Protein AF-0000000087420559 (afdb_homodimer)

Secondary structure (DSSP, 8-state):
---SSS--GGGG---SS--HHHHHHHHHHHHHH----SHHHHHHHHHHHHHHHHHHHHHT-B--TT-EE-S--B-SS-TT-EE-TT-EE-TT-EE-TT-EEES-SSS-S--EE-SS-EE-TT-EEESS-EEPTT-EE-TT-EE-S-B-TT-EEEETTEEE------------TT-/---SSS--GGGG---SSS-HHHHHHHHHHHHHH----SHHHHHHHHHHHHHHHHHHHHHT-B--TT-EE-TT-B-SS-TT-EE-TT-EE-TT-EE-TT-EEES-SSS-S--EE-SS-EE-TT-EEESS-EEPTT-EE-TT-EE-S-B-TT-EEEETTEEE-----------GGG-

Nearest PDB structures (foldseek):
  4n6b-assembly1_E  TM=8.350E-01  e=3.762E-09  Glycine max
  7ra4-assembly1_B-2  TM=8.277E-01  e=7.926E-08  Neisseria gonorrhoeae FA 1090
  4hzc-assembly1_E  TM=7.488E-01  e=1.933E-08  Brucella abortus S19
  7bw9-assembly1_B  TM=7.847E-01  e=6.046E-07  Entamoeba histolytica
  4eab-assembly1_A  TM=5.451E-01  e=2.370E-05  Caulobacter vibrioides

Organism: NCBI:txid2527985

InterPro domains:
  IPR001451 Hexapeptide repeat [PF00132] (112-143)
  IPR005881 Serine O-acetyltransferase [PIRSF000441] (12-170)
  IPR011004 Trimeric LpxA-like superfamily [SSF51161] (39-162)
  IPR018357 Hexapeptide transferase, conserved site [PS00101] (119-147)
  IPR045304 Serine acetyltransferase, LbH domain [cd03354] (60-157)

Structure (mmCIF, N/CA/C/O backbone):
data_AF-0000000087420559-model_v1
#
loop_
_entity.id
_entity.type
_entity.pdbx_description
1 polymer 'Serine acetyltransferase'
#
loop_
_atom_site.group_PDB
_atom_site.id
_atom_site.type_symbol
_atom_site.label_atom_id
_atom_site.label_alt_id
_atom_site.label_comp_id
_atom_site.label_asym_id
_atom_site.label_entity_id
_atom_site.label_seq_id
_atom_site.pdbx_PDB_ins_code
_atom_site.Cartn_x
_atom_site.Cartn_y
_atom_site.Cartn_z
_atom_site.occupancy
_atom_site.B_iso_or_equiv
_atom_site.auth_seq_id
_atom_site.auth_comp_id
_atom_site.auth_asym_id
_atom_site.auth_atom_id
_atom_site.pdbx_PDB_model_num
ATOM 1 N N . MET A 1 1 ? -3.332 1.772 -24.672 1 72.94 1 MET A N 1
ATOM 2 C CA . MET A 1 1 ? -4.059 0.991 -23.688 1 72.94 1 MET A CA 1
ATOM 3 C C . MET A 1 1 ? -3.252 -0.233 -23.25 1 72.94 1 MET A C 1
ATOM 5 O O . MET A 1 1 ? -2.521 -0.81 -24.062 1 72.94 1 MET A O 1
ATOM 9 N N . ILE A 1 2 ? -3.156 -0.428 -21.938 1 84.25 2 ILE A N 1
ATOM 10 C CA . ILE A 1 2 ? -2.389 -1.578 -21.469 1 84.25 2 ILE A CA 1
ATOM 11 C C . ILE A 1 2 ? -3.08 -2.869 -21.891 1 84.25 2 ILE A C 1
ATOM 13 O O . ILE A 1 2 ? -4.281 -3.037 -21.672 1 84.25 2 ILE A O 1
ATOM 17 N N . SER A 1 3 ? -2.305 -3.746 -22.562 1 91.94 3 SER A N 1
ATOM 18 C CA . SER A 1 3 ? -2.852 -4.973 -23.141 1 91.94 3 SER A CA 1
ATOM 19 C C . SER A 1 3 ? -3.205 -5.98 -22.047 1 91.94 3 SER A C 1
ATOM 21 O O . SER A 1 3 ? -2.504 -6.082 -21.047 1 91.94 3 SER A O 1
ATOM 23 N N . ALA A 1 4 ? -4.273 -6.707 -22.281 1 94.94 4 ALA A N 1
ATOM 24 C CA . ALA A 1 4 ? -4.66 -7.789 -21.391 1 94.94 4 ALA A CA 1
ATOM 25 C C . ALA A 1 4 ? -4.062 -9.117 -21.828 1 94.94 4 ALA A C 1
ATOM 27 O O . ALA A 1 4 ? -4.156 -10.125 -21.125 1 94.94 4 ALA A O 1
ATOM 28 N N . THR A 1 5 ? -3.447 -9.203 -22.891 1 94.56 5 THR A N 1
ATOM 29 C CA . THR A 1 5 ? -3.006 -10.492 -23.438 1 94.56 5 THR A CA 1
ATOM 30 C C . THR A 1 5 ? -1.511 -10.461 -23.734 1 94.56 5 THR A C 1
ATOM 32 O O . THR A 1 5 ? -0.822 -11.469 -23.594 1 94.56 5 THR A O 1
ATOM 35 N N . THR A 1 6 ? -1.044 -9.312 -24.141 1 96.62 6 THR A N 1
ATOM 36 C CA . THR A 1 6 ? 0.369 -9.203 -24.484 1 96.62 6 THR A CA 1
ATOM 37 C C . THR A 1 6 ? 1.172 -8.68 -23.297 1 96.62 6 THR A C 1
ATOM 39 O O . THR A 1 6 ? 0.891 -7.594 -22.781 1 96.62 6 THR A O 1
ATOM 42 N N . PHE A 1 7 ? 2.176 -9.406 -23.016 1 97 7 PHE A N 1
ATOM 43 C CA . PHE A 1 7 ? 3.002 -9.047 -21.875 1 97 7 PHE A CA 1
ATOM 44 C C . PHE A 1 7 ? 3.814 -7.793 -22.156 1 97 7 PHE A C 1
ATOM 46 O O . PHE A 1 7 ? 4.488 -7.703 -23.188 1 97 7 PHE A O 1
ATOM 53 N N . ASP A 1 8 ? 3.752 -6.781 -21.344 1 97.5 8 ASP A N 1
ATOM 54 C CA . ASP A 1 8 ? 4.66 -5.641 -21.375 1 97.5 8 ASP A CA 1
ATOM 55 C C . ASP A 1 8 ? 5.766 -5.789 -20.328 1 97.5 8 ASP A C 1
ATOM 57 O O . ASP A 1 8 ? 5.668 -5.238 -19.234 1 97.5 8 ASP A O 1
ATOM 61 N N . TRP A 1 9 ? 6.852 -6.352 -20.656 1 96.81 9 TRP A N 1
ATOM 62 C CA . TRP A 1 9 ? 7.926 -6.695 -19.734 1 96.81 9 TRP A CA 1
ATOM 63 C C . TRP A 1 9 ? 8.648 -5.441 -19.25 1 96.81 9 TRP A C 1
ATOM 65 O O . TRP A 1 9 ? 9.352 -5.473 -18.234 1 96.81 9 TRP A O 1
ATOM 75 N N . ASN A 1 10 ? 8.531 -4.363 -19.969 1 96.69 10 ASN A N 1
ATOM 76 C CA . ASN A 1 10 ? 9.141 -3.109 -19.547 1 96.69 10 ASN A CA 1
ATOM 77 C C . ASN A 1 10 ? 8.602 -2.656 -18.188 1 96.69 10 ASN A C 1
ATOM 79 O O . ASN A 1 10 ? 9.289 -1.958 -17.438 1 96.69 10 ASN A O 1
ATOM 83 N N . ARG A 1 11 ? 7.457 -3.074 -17.891 1 97.25 11 ARG A N 1
ATOM 84 C CA . ARG A 1 11 ? 6.812 -2.703 -16.625 1 97.25 11 ARG A CA 1
ATOM 85 C C . ARG A 1 11 ? 7.562 -3.281 -15.438 1 97.25 11 ARG A C 1
ATOM 87 O O . ARG A 1 11 ? 7.527 -2.719 -14.336 1 97.25 11 ARG A O 1
ATOM 94 N N . GLU A 1 12 ? 8.273 -4.297 -15.633 1 97.94 12 GLU A N 1
ATOM 95 C CA . GLU A 1 12 ? 8.953 -4.992 -14.539 1 97.94 12 GLU A CA 1
ATOM 96 C C . GLU A 1 12 ? 10.438 -4.645 -14.508 1 97.94 12 GLU A C 1
ATOM 98 O O . GLU A 1 12 ? 11.172 -5.125 -13.641 1 97.94 12 GLU A O 1
ATOM 103 N N . THR A 1 13 ? 10.844 -3.857 -15.383 1 97.75 13 THR A N 1
ATOM 104 C CA . THR A 1 13 ? 12.258 -3.537 -15.469 1 97.75 13 THR A CA 1
ATOM 105 C C . THR A 1 13 ? 12.719 -2.758 -14.242 1 97.75 13 THR A C 1
ATOM 107 O O . THR A 1 13 ? 12.07 -1.784 -13.844 1 97.75 13 THR A O 1
ATOM 110 N N . VAL A 1 14 ? 13.773 -3.219 -13.656 1 97.19 14 VAL A N 1
ATOM 111 C CA 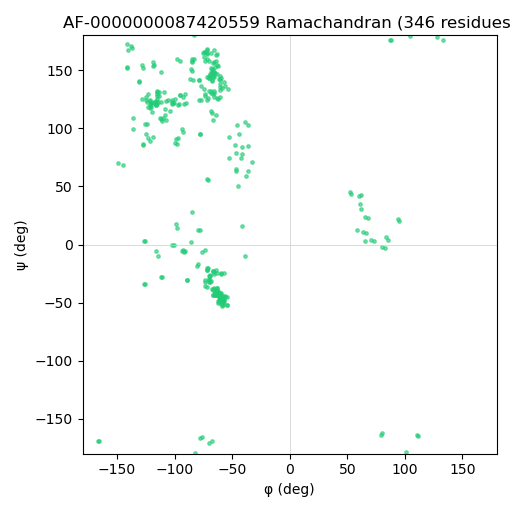. VAL A 1 14 ? 14.359 -2.533 -12.508 1 97.19 14 VAL A CA 1
ATOM 112 C C . VAL A 1 14 ? 14.898 -1.171 -12.945 1 97.19 14 VAL A C 1
ATOM 114 O O . VAL A 1 14 ? 15.672 -1.078 -13.898 1 97.19 14 VAL A O 1
ATOM 117 N N . ARG A 1 15 ? 14.555 -0.128 -12.242 1 94.88 15 ARG A N 1
ATOM 118 C CA . ARG A 1 15 ? 14.844 1.225 -12.703 1 94.88 15 ARG A CA 1
ATOM 119 C C . ARG A 1 15 ? 15.898 1.889 -11.82 1 94.88 15 ARG A C 1
ATOM 121 O O . ARG A 1 15 ? 16.562 2.838 -12.25 1 94.88 15 ARG A O 1
ATOM 128 N N . ARG A 1 16 ? 15.992 1.543 -10.656 1 94.12 16 ARG A N 1
ATOM 129 C CA . ARG A 1 16 ? 16.922 2.129 -9.695 1 94.12 16 ARG A CA 1
ATOM 130 C C . ARG A 1 16 ? 17.516 1.059 -8.797 1 94.12 16 ARG A C 1
ATOM 132 O O . ARG A 1 16 ? 17.062 -0.087 -8.789 1 94.12 16 ARG A O 1
ATOM 139 N N . PHE A 1 17 ? 18.516 1.537 -8.133 1 93.69 17 PHE A N 1
ATOM 140 C CA . PHE A 1 17 ? 19.156 0.614 -7.203 1 93.69 17 PHE A CA 1
ATOM 141 C C . PHE A 1 17 ? 18.156 0.119 -6.156 1 93.69 17 PHE A C 1
ATOM 143 O O . PHE A 1 17 ? 18.094 -1.079 -5.871 1 93.69 17 PHE A O 1
ATOM 150 N N . TRP A 1 18 ? 17.453 1.115 -5.648 1 95.25 18 TRP A N 1
ATOM 151 C CA . TRP A 1 18 ? 16.391 0.749 -4.715 1 95.25 18 TRP A CA 1
ATOM 152 C C . TRP A 1 18 ? 15.055 0.603 -5.43 1 95.25 18 TRP A C 1
ATOM 154 O O . TRP A 1 18 ? 14.383 1.598 -5.711 1 95.25 18 TRP A O 1
ATOM 164 N N . ASP A 1 19 ? 14.695 -0.57 -5.719 1 97.25 19 ASP A N 1
ATOM 165 C CA . ASP A 1 19 ? 13.461 -0.919 -6.418 1 97.25 19 ASP A CA 1
ATOM 166 C C . ASP A 1 19 ? 12.953 -2.289 -5.977 1 97.25 19 ASP A C 1
ATOM 168 O O . ASP A 1 19 ? 12.953 -3.24 -6.762 1 97.25 19 ASP A O 1
ATOM 172 N N . PRO A 1 20 ? 12.492 -2.334 -4.781 1 97.5 20 PRO A N 1
ATOM 173 C CA . PRO A 1 20 ? 12.273 -3.633 -4.141 1 97.5 20 PRO A CA 1
ATOM 174 C C . PRO A 1 20 ? 11.273 -4.504 -4.895 1 97.5 20 PRO A C 1
ATOM 176 O O . PRO A 1 20 ? 11.539 -5.684 -5.141 1 97.5 20 PRO A O 1
ATOM 179 N N . SER A 1 21 ? 10.164 -3.969 -5.289 1 98.19 21 SER A N 1
ATOM 180 C CA . SER A 1 21 ? 9.117 -4.766 -5.926 1 98.19 21 SER A CA 1
ATOM 181 C C . SER A 1 21 ? 9.594 -5.344 -7.254 1 98.19 21 SER A C 1
ATOM 183 O O . SER A 1 21 ? 9.375 -6.523 -7.535 1 98.19 21 SER A O 1
ATOM 185 N N . ARG A 1 22 ? 10.266 -4.578 -8.047 1 98.75 22 ARG A N 1
ATOM 186 C CA . ARG A 1 22 ? 10.742 -5.047 -9.344 1 98.75 22 ARG A CA 1
ATOM 187 C C . ARG A 1 22 ? 11.898 -6.035 -9.172 1 98.75 22 ARG A C 1
ATOM 189 O O . ARG A 1 22 ? 12.039 -6.965 -9.969 1 98.75 22 ARG A O 1
ATOM 196 N N . LYS A 1 23 ? 12.75 -5.824 -8.203 1 98.88 23 LYS A N 1
ATOM 197 C CA . LYS A 1 23 ? 13.836 -6.77 -7.957 1 98.88 23 LYS A CA 1
ATOM 198 C C . LYS A 1 23 ? 13.297 -8.117 -7.484 1 98.88 23 LYS A C 1
ATOM 200 O O . LYS A 1 23 ? 13.836 -9.164 -7.836 1 98.88 23 LYS A O 1
ATOM 205 N N . LEU A 1 24 ? 12.242 -8.016 -6.672 1 98.88 24 LEU A N 1
ATOM 206 C CA . LEU A 1 24 ? 11.578 -9.242 -6.266 1 98.88 24 LEU A CA 1
ATOM 207 C C . LEU A 1 24 ? 11.094 -10.023 -7.484 1 98.88 24 LEU A C 1
ATOM 209 O O . LEU A 1 24 ? 11.367 -11.219 -7.613 1 98.88 24 LEU A O 1
ATOM 213 N N . LEU A 1 25 ? 10.445 -9.375 -8.367 1 98.81 25 LEU A N 1
ATOM 214 C CA . LEU A 1 25 ? 9.914 -10.016 -9.57 1 98.81 25 LEU A CA 1
ATOM 215 C C . LEU A 1 25 ? 11.039 -10.484 -10.477 1 98.81 25 LEU A C 1
ATOM 217 O O . LEU A 1 25 ? 10.93 -11.531 -11.117 1 98.81 25 LEU A O 1
ATOM 221 N N . TYR A 1 26 ? 12.094 -9.664 -10.547 1 98.81 26 TYR A N 1
ATOM 222 C CA . TYR A 1 26 ? 13.258 -10.016 -11.352 1 98.81 26 TYR A CA 1
ATOM 223 C C . TYR A 1 26 ? 13.797 -11.391 -10.953 1 98.81 26 TYR A C 1
ATOM 225 O O . TYR A 1 26 ? 13.992 -12.258 -11.805 1 98.81 26 TYR A O 1
ATOM 233 N N . HIS A 1 27 ? 14.023 -11.562 -9.695 1 98.81 27 HIS A N 1
ATOM 234 C CA . HIS A 1 27 ? 14.609 -12.812 -9.227 1 98.81 27 HIS A CA 1
ATOM 235 C C . HIS A 1 27 ? 13.617 -13.961 -9.352 1 98.81 27 HIS A C 1
ATOM 237 O O . HIS A 1 27 ? 14.016 -15.102 -9.602 1 98.81 27 HIS A O 1
ATOM 243 N N . LEU A 1 28 ? 12.359 -13.695 -9.195 1 98.75 28 LEU A N 1
ATOM 244 C CA . LEU A 1 28 ? 11.336 -14.703 -9.438 1 98.75 28 LEU A CA 1
ATOM 245 C C . LEU A 1 28 ? 11.398 -15.203 -10.883 1 98.75 28 LEU A C 1
ATOM 247 O O . LEU A 1 28 ? 11.43 -16.406 -11.125 1 98.75 28 LEU A O 1
ATOM 251 N N . ARG A 1 29 ? 11.406 -14.227 -11.781 1 98.56 29 ARG A N 1
ATOM 252 C CA . ARG A 1 29 ? 11.43 -14.555 -13.203 1 98.56 29 ARG A CA 1
ATOM 253 C C . ARG A 1 29 ? 12.688 -15.344 -13.562 1 98.56 29 ARG A C 1
ATOM 255 O O . ARG A 1 29 ? 12.617 -16.328 -14.297 1 98.56 29 ARG A O 1
ATOM 262 N N . ARG A 1 30 ? 13.781 -14.891 -13.102 1 98.31 30 ARG A N 1
ATOM 263 C CA . ARG A 1 30 ? 15.047 -15.539 -13.406 1 98.31 30 ARG A CA 1
ATOM 264 C C . ARG A 1 30 ? 15.094 -16.953 -12.82 1 98.31 30 ARG A C 1
ATOM 266 O O . ARG A 1 30 ? 15.641 -17.875 -13.438 1 98.31 30 ARG A O 1
ATOM 273 N N . TYR A 1 31 ? 14.578 -17.094 -11.656 1 98.5 31 TYR A N 1
ATOM 274 C CA . TYR A 1 31 ? 14.477 -18.422 -11.062 1 98.5 31 TYR A CA 1
ATOM 275 C C . TYR A 1 31 ? 13.68 -19.359 -11.953 1 98.5 31 TYR A C 1
ATOM 277 O O . TYR A 1 31 ? 14.133 -20.469 -12.25 1 98.5 31 TYR A O 1
ATOM 285 N N . GLN A 1 32 ? 12.57 -18.938 -12.398 1 97.5 32 GLN A N 1
ATOM 286 C CA . GLN A 1 32 ? 11.656 -19.766 -13.18 1 97.5 32 GLN A CA 1
ATOM 287 C C . GLN A 1 32 ? 12.227 -20.078 -14.562 1 97.5 32 GLN A C 1
ATOM 289 O O . GLN A 1 32 ? 11.883 -21.078 -15.18 1 97.5 32 GLN A O 1
ATOM 294 N N . ALA A 1 33 ? 13.039 -19.188 -14.984 1 96.5 33 ALA A N 1
ATOM 295 C CA . ALA A 1 33 ? 13.648 -19.344 -16.312 1 96.5 33 ALA A CA 1
ATOM 296 C C . ALA A 1 33 ? 14.688 -20.469 -16.297 1 96.5 33 ALA A C 1
ATOM 298 O O . ALA A 1 33 ? 15.086 -20.953 -17.359 1 96.5 33 ALA A O 1
ATOM 299 N N . GLN A 1 34 ? 15.211 -20.812 -15.086 1 94.69 34 GLN A N 1
ATOM 300 C CA . GLN A 1 34 ? 16.203 -21.875 -14.992 1 94.69 34 GLN A CA 1
ATOM 301 C C . GLN A 1 34 ? 15.539 -23.25 -15.07 1 94.69 34 GLN A C 1
ATOM 303 O O . GLN A 1 34 ? 15.039 -23.75 -14.062 1 94.69 34 GLN A O 1
ATOM 308 N N . THR A 1 35 ? 15.469 -23.859 -16.203 1 88.75 35 THR A N 1
ATOM 309 C CA . THR A 1 35 ? 14.742 -25.109 -16.375 1 88.75 35 THR A CA 1
ATOM 310 C C . THR A 1 35 ? 15.695 -26.25 -16.719 1 88.75 35 THR A C 1
ATOM 312 O O . THR A 1 35 ? 15.336 -27.422 -16.625 1 88.75 35 THR A O 1
ATOM 315 N N . THR A 1 36 ? 16.922 -25.859 -16.984 1 89.19 36 THR A N 1
ATOM 316 C CA . THR A 1 36 ? 17.844 -26.906 -17.406 1 89.19 36 THR A CA 1
ATOM 317 C C . THR A 1 36 ? 18.438 -27.625 -16.188 1 89.19 36 THR A C 1
ATOM 319 O O . THR A 1 36 ? 18.422 -27.094 -15.078 1 89.19 36 THR A O 1
ATOM 322 N N . GLY A 1 37 ? 18.656 -28.875 -16.156 1 89.06 37 GLY A N 1
ATOM 323 C CA . GLY A 1 37 ? 19.188 -29.688 -15.062 1 89.06 37 GLY A CA 1
ATOM 324 C C . GLY A 1 37 ? 20.688 -29.578 -14.914 1 89.06 37 GLY A C 1
ATOM 325 O O . GLY A 1 37 ? 21.297 -30.328 -14.141 1 89.06 37 GLY A O 1
ATOM 326 N N . THR A 1 38 ? 21.359 -28.594 -15.578 1 92.81 38 THR A N 1
ATOM 327 C CA . THR A 1 38 ? 22.797 -28.438 -15.469 1 92.81 38 THR A CA 1
ATOM 328 C C . THR A 1 38 ? 23.188 -27.891 -14.102 1 92.81 38 THR A C 1
ATOM 330 O O . THR A 1 38 ? 22.344 -27.328 -13.391 1 92.81 38 THR A O 1
ATOM 333 N N . LEU A 1 39 ? 24.375 -28.109 -13.789 1 95.5 39 LEU A N 1
ATOM 334 C CA . LEU A 1 39 ? 24.891 -27.625 -12.508 1 95.5 39 LEU A CA 1
ATOM 335 C C . LEU A 1 39 ? 24.797 -26.109 -12.43 1 95.5 39 LEU A C 1
ATOM 337 O O . LEU A 1 39 ? 24.484 -25.547 -11.375 1 95.5 39 LEU A O 1
ATOM 341 N N . ARG A 1 40 ? 25.203 -25.453 -13.508 1 95.25 40 ARG A N 1
ATOM 342 C CA . ARG A 1 40 ? 25.125 -24 -13.57 1 95.25 40 ARG A CA 1
ATOM 343 C C . ARG A 1 40 ? 23.703 -23.516 -13.289 1 95.25 40 ARG A C 1
ATOM 345 O O . ARG A 1 40 ? 23.5 -22.578 -12.508 1 95.25 40 ARG A O 1
ATOM 352 N N . CYS A 1 41 ? 22.766 -24.156 -13.898 1 95.44 41 CYS A N 1
ATOM 353 C CA . CYS A 1 41 ? 21.359 -2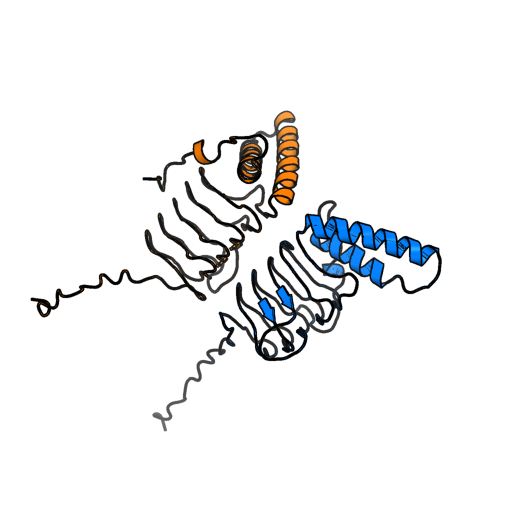3.797 -13.711 1 95.44 41 CYS A CA 1
ATOM 354 C C . CYS A 1 41 ? 20.922 -24.047 -12.273 1 95.44 41 CYS A C 1
ATOM 356 O O . CYS A 1 41 ? 20.203 -23.234 -11.695 1 95.44 41 CYS A O 1
ATOM 358 N N . LYS A 1 42 ? 21.312 -25.078 -11.719 1 95.5 42 LYS A N 1
ATOM 359 C CA . LYS A 1 42 ? 20.969 -25.375 -10.336 1 95.5 42 LYS A CA 1
ATOM 360 C C . LYS A 1 42 ? 21.516 -24.312 -9.391 1 95.5 42 LYS A C 1
ATOM 362 O O . LYS A 1 42 ? 20.844 -23.891 -8.453 1 95.5 42 LYS A O 1
ATOM 367 N N . LEU A 1 43 ? 22.719 -23.891 -9.617 1 97.25 43 LEU A N 1
ATOM 368 C CA . LEU A 1 43 ? 23.344 -22.859 -8.797 1 97.25 43 LEU A CA 1
ATOM 369 C C . LEU A 1 43 ? 22.641 -21.516 -8.969 1 97.25 43 LEU A C 1
ATOM 371 O O . LEU A 1 43 ? 22.422 -20.797 -7.996 1 97.25 43 LEU A O 1
ATOM 375 N N . LEU A 1 44 ? 22.328 -21.188 -10.219 1 97.38 44 LEU A N 1
ATOM 376 C CA . LEU A 1 44 ? 21.625 -19.938 -10.5 1 97.38 44 LEU A CA 1
ATOM 377 C C . LEU A 1 44 ? 20.25 -19.938 -9.852 1 97.38 44 LEU A C 1
ATOM 379 O O . LEU A 1 44 ? 19.781 -18.906 -9.375 1 97.38 44 LEU A O 1
ATOM 383 N N . ARG A 1 45 ? 19.641 -21.078 -9.859 1 97.69 45 ARG A N 1
ATOM 384 C CA . ARG A 1 45 ? 18.344 -21.203 -9.188 1 97.69 45 ARG A CA 1
ATOM 385 C C . ARG A 1 45 ? 18.469 -20.875 -7.703 1 97.69 45 ARG A C 1
ATOM 387 O O . ARG A 1 45 ? 17.656 -20.141 -7.156 1 97.69 45 ARG A O 1
ATOM 394 N N . LYS A 1 46 ? 19.438 -21.406 -7.062 1 97.81 46 LYS A N 1
ATOM 395 C CA . LYS A 1 46 ? 19.656 -21.156 -5.641 1 97.81 46 LYS A CA 1
ATOM 396 C C . LYS A 1 46 ? 19.938 -19.688 -5.379 1 97.81 46 LYS A C 1
ATOM 398 O O . LYS A 1 46 ? 19.453 -19.125 -4.387 1 97.81 46 LYS A O 1
ATOM 403 N N . TRP A 1 47 ? 20.75 -19.109 -6.25 1 98.44 47 TRP A N 1
ATOM 404 C CA . TRP A 1 47 ? 21.094 -17.703 -6.152 1 98.44 47 TRP A CA 1
ATOM 405 C C . TRP A 1 47 ? 19.844 -16.828 -6.211 1 98.44 47 TRP A C 1
ATOM 407 O O . TRP A 1 47 ? 19.609 -16 -5.328 1 98.44 47 TRP A O 1
ATOM 417 N N . HIS A 1 48 ? 19.047 -17.031 -7.234 1 98.69 48 HIS A N 1
ATOM 418 C CA . HIS A 1 48 ? 17.844 -16.234 -7.426 1 98.69 48 HIS A CA 1
ATOM 419 C C . HIS A 1 48 ? 16.812 -16.531 -6.348 1 98.69 48 HIS A C 1
ATOM 421 O O . HIS A 1 48 ? 16.062 -15.633 -5.941 1 98.69 48 HIS A O 1
ATOM 427 N N . ALA A 1 49 ? 16.781 -17.75 -5.836 1 98.69 49 ALA A N 1
ATOM 428 C CA . ALA A 1 49 ? 15.891 -18.094 -4.723 1 98.69 49 ALA A CA 1
ATOM 429 C C . ALA A 1 49 ? 16.281 -17.312 -3.463 1 98.69 49 ALA A C 1
ATOM 431 O O . ALA A 1 49 ? 15.414 -16.828 -2.738 1 98.69 49 ALA A O 1
ATOM 432 N N . PHE A 1 50 ? 17.547 -17.266 -3.244 1 98.88 50 PHE A N 1
ATOM 433 C CA . PHE A 1 50 ? 18.062 -16.547 -2.082 1 98.88 50 PHE A CA 1
ATOM 434 C C . PHE A 1 50 ? 17.688 -15.078 -2.146 1 98.88 50 PHE A C 1
ATOM 436 O O . PHE A 1 50 ? 17.125 -14.531 -1.192 1 98.88 50 PHE A O 1
ATOM 443 N N . PHE A 1 51 ? 17.891 -14.438 -3.25 1 98.81 51 PHE A N 1
ATOM 444 C CA . PHE A 1 51 ? 17.625 -13.008 -3.371 1 98.81 51 PHE A CA 1
ATOM 445 C C . PHE A 1 51 ? 16.141 -12.742 -3.426 1 98.81 51 PHE A C 1
ATOM 447 O O . PHE A 1 51 ? 15.664 -11.703 -2.949 1 98.81 51 PHE A O 1
ATOM 454 N N . HIS A 1 52 ? 15.438 -13.703 -3.977 1 98.81 52 HIS A N 1
ATOM 455 C CA . HIS A 1 52 ? 13.984 -13.594 -3.887 1 98.81 52 HIS A CA 1
ATOM 456 C C . HIS A 1 52 ? 13.531 -13.523 -2.434 1 98.81 52 HIS A C 1
ATOM 458 O O . HIS A 1 52 ? 12.664 -12.711 -2.092 1 98.81 52 HIS A O 1
ATOM 464 N N . GLN A 1 53 ? 14.07 -14.328 -1.603 1 98.75 53 GLN A N 1
ATOM 465 C CA . GLN A 1 53 ? 13.719 -14.32 -0.187 1 98.75 53 GLN A CA 1
ATOM 466 C C . GLN A 1 53 ? 14.094 -12.992 0.465 1 98.75 53 GLN A C 1
ATOM 468 O O . GLN A 1 53 ? 13.32 -12.445 1.261 1 98.75 53 GLN A O 1
ATOM 473 N N . VAL A 1 54 ? 15.25 -12.5 0.163 1 98.69 54 VAL A N 1
ATOM 474 C CA . VAL A 1 54 ? 15.711 -11.219 0.703 1 98.69 54 VAL A CA 1
ATOM 475 C C . VAL A 1 54 ? 14.734 -10.117 0.326 1 98.69 54 VAL A C 1
ATOM 477 O O . VAL A 1 54 ? 14.273 -9.367 1.189 1 98.69 54 VAL A O 1
ATOM 480 N N . TRP A 1 55 ? 14.375 -10.008 -0.931 1 98.69 55 TRP A N 1
ATOM 481 C CA . TRP A 1 55 ? 13.477 -8.961 -1.395 1 98.69 55 TRP A CA 1
ATOM 482 C C . TRP A 1 55 ? 12.055 -9.195 -0.886 1 98.69 55 TRP A C 1
ATOM 484 O O . TRP A 1 55 ? 11.305 -8.242 -0.672 1 98.69 55 TRP A O 1
ATOM 494 N N . SER A 1 56 ? 11.727 -10.445 -0.697 1 98.81 56 SER A N 1
ATOM 495 C CA . SER A 1 56 ? 10.43 -10.75 -0.096 1 98.81 56 SER A CA 1
ATOM 496 C C . SER A 1 56 ? 10.328 -10.172 1.312 1 98.81 56 SER A C 1
ATOM 498 O O . SER A 1 56 ? 9.305 -9.594 1.679 1 98.81 56 SER A O 1
ATOM 500 N N . VAL A 1 57 ? 11.375 -10.297 2.113 1 98.56 57 VAL A N 1
ATOM 501 C CA . VAL A 1 57 ? 11.406 -9.773 3.475 1 98.56 57 VAL A CA 1
ATOM 502 C C . VAL A 1 57 ? 11.375 -8.25 3.443 1 98.56 57 VAL A C 1
ATOM 504 O O . VAL A 1 57 ? 10.625 -7.621 4.195 1 98.56 57 VAL A O 1
ATOM 507 N N . ILE A 1 58 ? 12.133 -7.676 2.572 1 98.38 58 ILE A N 1
ATOM 508 C CA . ILE A 1 58 ? 12.195 -6.227 2.453 1 98.38 58 ILE A CA 1
ATOM 509 C C . ILE A 1 58 ? 10.82 -5.68 2.057 1 98.38 58 ILE A C 1
ATOM 511 O O . ILE A 1 58 ? 10.375 -4.66 2.584 1 98.38 58 ILE A O 1
ATOM 515 N N . CYS A 1 59 ? 10.148 -6.348 1.161 1 98.44 59 CYS A N 1
ATOM 516 C CA . CYS A 1 59 ? 8.852 -5.922 0.65 1 98.44 59 CYS A CA 1
ATOM 517 C C . CYS A 1 59 ? 7.738 -6.273 1.631 1 98.44 59 CYS A C 1
ATOM 519 O O . CYS A 1 59 ? 6.641 -5.719 1.556 1 98.44 59 CYS A O 1
ATOM 521 N N . GLY A 1 60 ? 8 -7.152 2.562 1 98.44 60 GLY A N 1
ATOM 522 C CA . GLY A 1 60 ? 6.914 -7.684 3.369 1 98.44 60 GLY A CA 1
ATOM 523 C C . GLY A 1 60 ? 5.863 -8.414 2.549 1 98.44 60 GLY A C 1
ATOM 524 O O . GLY A 1 60 ? 4.668 -8.305 2.824 1 98.44 60 GLY A O 1
ATOM 525 N N . ALA A 1 61 ? 6.262 -9.086 1.521 1 98.75 61 ALA A N 1
ATOM 526 C CA . ALA A 1 61 ? 5.359 -9.797 0.62 1 98.75 61 ALA A CA 1
ATOM 527 C C . ALA A 1 61 ? 5.637 -11.297 0.63 1 98.75 61 ALA A C 1
ATOM 529 O O . ALA A 1 61 ? 6.754 -11.727 0.931 1 98.75 61 ALA A O 1
ATOM 530 N N . ASP A 1 62 ? 4.633 -12.07 0.31 1 98.81 62 ASP A N 1
ATOM 531 C CA . ASP A 1 62 ? 4.754 -13.516 0.191 1 98.81 62 ASP A CA 1
ATOM 532 C C . ASP A 1 62 ? 4.273 -14 -1.175 1 98.81 62 ASP A C 1
ATOM 534 O O . ASP A 1 62 ? 3.076 -14.227 -1.371 1 98.81 62 ASP A O 1
ATOM 538 N N . ILE A 1 63 ? 5.188 -14.148 -2.062 1 98.88 63 ILE A N 1
ATOM 539 C CA . ILE A 1 63 ? 4.977 -14.594 -3.436 1 98.88 63 ILE A CA 1
ATOM 540 C C . ILE A 1 63 ? 5.875 -15.789 -3.736 1 98.88 63 ILE A C 1
ATOM 542 O O . ILE A 1 63 ? 7.074 -15.633 -3.975 1 98.88 63 ILE A O 1
ATOM 546 N N . PRO A 1 64 ? 5.289 -16.922 -3.75 1 98.88 64 PRO A N 1
ATOM 547 C CA . PRO A 1 64 ? 6.105 -18.125 -3.941 1 98.88 64 PRO A CA 1
ATOM 548 C C . PRO A 1 64 ? 6.809 -18.141 -5.297 1 98.88 64 PRO A C 1
ATOM 550 O O . PRO A 1 64 ? 6.293 -17.594 -6.273 1 98.88 64 PRO A O 1
ATOM 553 N N . LEU A 1 65 ? 7.93 -18.844 -5.348 1 98.56 65 LEU A N 1
ATOM 554 C CA . LEU A 1 65 ? 8.758 -18.922 -6.547 1 98.56 65 LEU A CA 1
ATOM 555 C C . LEU A 1 65 ? 8.031 -19.672 -7.664 1 98.56 65 LEU A C 1
ATOM 557 O O . LEU A 1 65 ? 8.344 -19.5 -8.844 1 98.56 65 LEU A O 1
ATOM 561 N N . ASN A 1 66 ? 7.082 -20.484 -7.32 1 97.81 66 ASN A N 1
ATOM 562 C CA . ASN A 1 66 ? 6.363 -21.25 -8.328 1 97.81 66 ASN A CA 1
ATOM 563 C C . ASN A 1 66 ? 5.039 -20.594 -8.711 1 97.81 66 ASN A C 1
ATOM 565 O O . ASN A 1 66 ? 4.172 -21.234 -9.305 1 97.81 66 ASN A O 1
ATOM 569 N N . SER A 1 67 ? 4.848 -19.328 -8.344 1 98.38 67 SER A N 1
ATOM 570 C CA . SER A 1 67 ? 3.631 -18.594 -8.688 1 98.38 67 SER A CA 1
ATOM 571 C C . SER A 1 67 ? 3.455 -18.484 -10.195 1 98.38 67 SER A C 1
ATOM 573 O O . SER A 1 67 ? 4.438 -18.391 -10.938 1 98.38 67 SER A O 1
ATOM 575 N N . GLN A 1 68 ? 2.209 -18.531 -10.672 1 98.5 68 GLN A N 1
ATOM 576 C CA . GLN A 1 68 ? 1.858 -18.375 -12.078 1 98.5 68 GLN A CA 1
ATOM 577 C C . GLN A 1 68 ? 1.406 -16.953 -12.383 1 98.5 68 GLN A C 1
ATOM 579 O O . GLN A 1 68 ? 0.208 -16.656 -12.391 1 98.5 68 GLN A O 1
ATOM 584 N N . ILE A 1 69 ? 2.354 -16.109 -12.672 1 98.69 69 ILE A N 1
ATOM 585 C CA . ILE A 1 69 ? 2.102 -14.688 -12.852 1 98.69 69 ILE A CA 1
ATOM 586 C C . ILE A 1 69 ? 2.518 -14.258 -14.258 1 98.69 69 ILE A C 1
ATOM 588 O O . ILE A 1 69 ? 3.682 -14.406 -14.641 1 98.69 69 ILE A O 1
ATOM 592 N N . GLY A 1 70 ? 1.524 -13.727 -15 1 98.5 70 GLY A N 1
ATOM 593 C CA . GLY A 1 70 ? 1.844 -13.188 -16.312 1 98.5 70 GLY A CA 1
ATOM 594 C C . GLY A 1 70 ? 2.793 -12.008 -16.25 1 98.5 70 GLY A C 1
ATOM 595 O O . GLY A 1 70 ? 2.994 -11.414 -15.195 1 98.5 70 GLY A O 1
ATOM 596 N N . GLY A 1 71 ? 3.367 -11.719 -17.438 1 98.38 71 GLY A N 1
ATOM 597 C CA . GLY A 1 71 ? 4.324 -10.625 -17.516 1 98.38 71 GLY A CA 1
ATOM 598 C C . GLY A 1 71 ? 3.693 -9.266 -17.328 1 98.38 71 GLY A C 1
ATOM 599 O O . GLY A 1 71 ? 2.537 -9.055 -17.703 1 98.38 71 GLY A O 1
ATOM 600 N N . GLY A 1 72 ? 4.488 -8.367 -16.703 1 98.56 72 GLY A N 1
ATOM 601 C CA . GLY A 1 72 ? 4.094 -6.973 -16.625 1 98.56 72 GLY A CA 1
ATOM 602 C C . GLY A 1 72 ? 3.354 -6.625 -15.344 1 98.56 72 GLY A C 1
ATOM 603 O O . GLY A 1 72 ? 2.625 -5.633 -15.289 1 98.56 72 GLY A O 1
ATOM 604 N N . LEU A 1 73 ? 3.512 -7.41 -14.297 1 98.75 73 LEU A N 1
ATOM 605 C CA . LEU A 1 73 ? 2.914 -7.09 -13.008 1 98.75 73 LEU A CA 1
ATOM 606 C C . LEU A 1 73 ? 3.598 -5.883 -12.375 1 98.75 73 LEU A C 1
ATOM 608 O O . LEU A 1 73 ? 4.828 -5.809 -12.336 1 98.75 73 LEU A O 1
ATOM 612 N N . ILE A 1 74 ? 2.762 -4.957 -11.922 1 98.69 74 ILE A N 1
ATOM 613 C CA . ILE A 1 74 ? 3.264 -3.811 -11.172 1 98.69 74 ILE A CA 1
ATOM 614 C C . ILE A 1 74 ? 2.729 -3.855 -9.742 1 98.69 74 ILE A C 1
ATOM 616 O O . ILE A 1 74 ? 1.536 -4.086 -9.523 1 98.69 74 ILE A O 1
ATOM 620 N N . MET A 1 75 ? 3.623 -3.682 -8.797 1 98.69 75 MET A N 1
ATOM 621 C CA . MET A 1 75 ? 3.303 -3.566 -7.375 1 98.69 75 MET A CA 1
ATOM 622 C C . MET A 1 75 ? 3.938 -2.314 -6.777 1 98.69 75 MET A C 1
ATOM 624 O O . MET A 1 75 ? 5.012 -2.383 -6.18 1 98.69 75 MET A O 1
ATOM 628 N N . PRO A 1 76 ? 3.26 -1.125 -6.867 1 98 76 PRO A N 1
ATOM 629 C CA . PRO A 1 76 ? 3.887 0.124 -6.426 1 98 76 PRO A CA 1
ATOM 630 C C . PRO A 1 76 ? 4.277 0.098 -4.949 1 98 76 PRO A C 1
ATOM 632 O O . PRO A 1 76 ? 5.312 0.654 -4.574 1 98 76 PRO A O 1
ATOM 635 N N . HIS A 1 77 ? 3.473 -0.411 -4.125 1 98.5 77 HIS A N 1
ATOM 636 C CA . HIS A 1 77 ? 3.672 -0.627 -2.695 1 98.5 77 HIS A CA 1
ATOM 637 C C . HIS A 1 77 ? 3.48 -2.096 -2.328 1 98.5 77 HIS A C 1
ATOM 639 O O . HIS A 1 77 ? 2.377 -2.514 -1.975 1 98.5 77 HIS A O 1
ATOM 645 N N . PRO A 1 78 ? 4.551 -2.842 -2.342 1 98.56 78 PRO A N 1
ATOM 646 C CA . PRO A 1 78 ? 4.43 -4.301 -2.316 1 98.56 78 PRO A CA 1
ATOM 647 C C . PRO A 1 78 ? 4.09 -4.84 -0.928 1 98.56 78 PRO A C 1
ATOM 649 O O . PRO A 1 78 ? 3.787 -6.027 -0.781 1 98.56 78 PRO A O 1
ATOM 652 N N . ASN A 1 79 ? 4.09 -3.975 0.06 1 98.56 79 ASN A N 1
ATOM 653 C CA . ASN A 1 79 ? 3.957 -4.449 1.434 1 98.56 79 ASN A CA 1
ATOM 654 C C . ASN A 1 79 ? 2.641 -5.191 1.645 1 98.56 79 ASN A C 1
ATOM 656 O O . ASN A 1 79 ? 1.573 -4.68 1.304 1 98.56 79 ASN A O 1
ATOM 660 N N . GLY A 1 80 ? 2.785 -6.402 2.176 1 98.75 80 GLY A N 1
ATOM 661 C CA . GLY A 1 80 ? 1.606 -7.133 2.613 1 98.75 80 GLY A CA 1
ATOM 662 C C . GLY A 1 80 ? 0.942 -7.918 1.498 1 98.75 80 GLY A C 1
ATOM 663 O O . GLY A 1 80 ? -0.101 -8.539 1.706 1 98.75 80 GLY A O 1
ATOM 664 N N . ILE A 1 81 ? 1.478 -7.938 0.333 1 98.94 81 ILE A N 1
ATOM 665 C CA . ILE A 1 81 ? 0.898 -8.711 -0.759 1 98.94 81 ILE A CA 1
ATOM 666 C C . ILE A 1 81 ? 1.157 -10.203 -0.532 1 98.94 81 ILE A C 1
ATOM 668 O O . ILE A 1 81 ? 2.277 -10.602 -0.202 1 98.94 81 ILE A O 1
ATOM 672 N N . VAL A 1 82 ? 0.119 -10.992 -0.621 1 98.94 82 VAL A N 1
ATOM 673 C CA . VAL A 1 82 ? 0.205 -12.438 -0.484 1 98.94 82 VAL A CA 1
ATOM 674 C C . VAL A 1 82 ? -0.472 -13.109 -1.677 1 98.94 82 VAL A C 1
ATOM 676 O O . VAL A 1 82 ? -1.644 -12.852 -1.962 1 98.94 82 VAL A O 1
ATOM 679 N N . ILE A 1 83 ? 0.225 -13.992 -2.383 1 98.88 83 ILE A N 1
ATOM 680 C CA . ILE A 1 83 ? -0.308 -14.711 -3.531 1 98.88 83 ILE A CA 1
ATOM 681 C C . ILE A 1 83 ? -0.156 -16.219 -3.311 1 98.88 83 ILE A C 1
ATOM 683 O O . ILE A 1 83 ? 0.949 -16.703 -3.062 1 98.88 83 ILE A O 1
ATOM 687 N N . HIS A 1 84 ? -1.25 -16.875 -3.398 1 98.81 84 HIS A N 1
ATOM 688 C CA . HIS A 1 84 ? -1.208 -18.344 -3.336 1 98.81 84 HIS A CA 1
ATOM 689 C C . HIS A 1 84 ? -0.518 -18.922 -4.566 1 98.81 84 HIS A C 1
ATOM 691 O O . HIS A 1 84 ? -0.743 -18.453 -5.688 1 98.81 84 HIS A O 1
ATOM 697 N N . PRO A 1 85 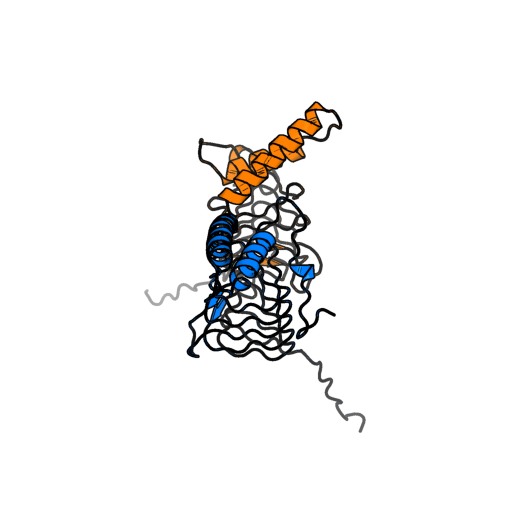? 0.284 -19.969 -4.398 1 98.06 85 PRO A N 1
ATOM 698 C CA . PRO A 1 85 ? 1.058 -20.5 -5.516 1 98.06 85 PRO A CA 1
ATOM 699 C C . PRO A 1 85 ? 0.173 -21.062 -6.633 1 98.06 85 PRO A C 1
ATOM 701 O O . PRO A 1 85 ? 0.584 -21.078 -7.797 1 98.06 85 PRO A O 1
ATOM 704 N N . ASP A 1 86 ? -1.043 -21.406 -6.273 1 98.38 86 ASP A N 1
ATOM 705 C CA . ASP A 1 86 ? -1.904 -22.031 -7.27 1 98.38 86 ASP A CA 1
ATOM 706 C C . ASP A 1 86 ? -2.777 -21 -7.973 1 98.38 86 ASP A C 1
ATOM 708 O O . ASP A 1 86 ? -3.527 -21.328 -8.891 1 98.38 86 ASP A O 1
ATOM 712 N N . ALA A 1 87 ? -2.744 -19.797 -7.547 1 98.81 87 ALA A N 1
ATOM 713 C CA . ALA A 1 87 ? -3.463 -18.75 -8.258 1 98.81 87 ALA A CA 1
ATOM 714 C C . ALA A 1 87 ? -2.84 -18.484 -9.625 1 98.81 87 ALA A C 1
ATOM 716 O O . ALA A 1 87 ? -1.645 -18.703 -9.82 1 98.81 87 ALA A O 1
ATOM 717 N N . VAL A 1 88 ? -3.68 -18.047 -10.57 1 98.88 88 VAL A N 1
ATOM 718 C CA . VAL A 1 88 ? -3.227 -17.672 -11.898 1 98.88 88 VAL A CA 1
ATOM 719 C C . VAL A 1 88 ? -3.477 -16.172 -12.133 1 98.88 88 VAL A C 1
ATOM 721 O O . VAL A 1 88 ? -4.605 -15.703 -11.977 1 98.88 88 VAL A O 1
ATOM 724 N N . ILE A 1 89 ? -2.43 -15.453 -12.453 1 98.88 89 ILE A N 1
ATOM 725 C CA . ILE A 1 89 ? -2.514 -14.016 -12.68 1 98.88 89 ILE A CA 1
ATOM 726 C C . ILE A 1 89 ? -2.17 -13.695 -14.133 1 98.88 89 ILE A C 1
ATOM 728 O O . ILE A 1 89 ? -1.133 -14.133 -14.641 1 98.88 89 ILE A O 1
ATOM 732 N N . GLY A 1 90 ? -2.998 -12.969 -14.805 1 98.81 90 GLY A N 1
ATOM 733 C CA . GLY A 1 90 ? -2.822 -12.633 -16.203 1 98.81 90 GLY A CA 1
ATOM 734 C C . GLY A 1 90 ? -1.782 -11.555 -16.438 1 98.81 90 GLY A C 1
ATOM 735 O O . GLY A 1 90 ? -0.972 -11.266 -15.555 1 98.81 90 GLY A O 1
ATOM 736 N N . ALA A 1 91 ? -1.816 -11.039 -17.641 1 98.69 91 ALA A N 1
ATOM 737 C CA . ALA A 1 91 ? -0.802 -10.094 -18.094 1 98.69 91 ALA A CA 1
ATOM 738 C C . ALA A 1 91 ? -1.065 -8.695 -17.547 1 98.69 91 ALA A C 1
ATOM 740 O O . ALA A 1 91 ? -2.215 -8.258 -17.469 1 98.69 91 ALA A O 1
ATOM 741 N N . ASN A 1 92 ? -0.01 -7.973 -17.172 1 98.81 92 ASN A N 1
ATOM 742 C CA . ASN A 1 92 ? -0.005 -6.527 -16.984 1 98.81 92 ASN A CA 1
ATOM 743 C C . ASN A 1 92 ? -0.984 -6.109 -15.883 1 98.81 92 ASN A C 1
ATOM 745 O O . ASN A 1 92 ? -1.706 -5.121 -16.031 1 98.81 92 ASN A O 1
ATOM 749 N N . CYS A 1 93 ? -1.001 -6.828 -14.805 1 98.88 93 CYS A N 1
ATOM 750 C CA . CYS A 1 93 ? -1.854 -6.504 -13.672 1 98.88 93 CYS A CA 1
ATOM 751 C C . CYS A 1 93 ? -1.183 -5.488 -12.758 1 98.88 93 CYS A C 1
ATOM 753 O O . CYS A 1 93 ? 0.028 -5.273 -12.844 1 98.88 93 CYS A O 1
ATOM 755 N N . LEU A 1 94 ? -2.014 -4.793 -12 1 98.81 94 LEU A N 1
ATOM 756 C CA . LEU A 1 94 ? -1.607 -3.846 -10.969 1 98.81 94 LEU A CA 1
ATOM 757 C C . LEU A 1 94 ? -2.158 -4.254 -9.602 1 98.81 94 LEU A C 1
ATOM 759 O O . LEU A 1 94 ? -3.373 -4.383 -9.438 1 98.81 94 LEU A O 1
ATOM 763 N N . PHE A 1 95 ? -1.267 -4.523 -8.648 1 98.81 95 PHE A N 1
ATOM 764 C CA . PHE A 1 95 ? -1.64 -4.844 -7.273 1 98.81 95 PHE A CA 1
ATOM 765 C C . PHE A 1 95 ? -1.114 -3.785 -6.312 1 98.81 95 PHE A C 1
ATOM 767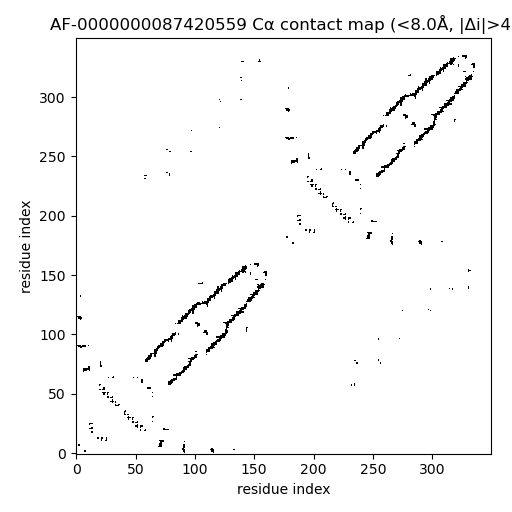 O O . PHE A 1 95 ? 0.095 -3.559 -6.23 1 98.81 95 PHE A O 1
ATOM 774 N N . PHE A 1 96 ? -2.012 -3.129 -5.578 1 98.81 96 PHE A N 1
ATOM 775 C CA . PHE A 1 96 ? -1.575 -2.25 -4.5 1 98.81 96 PHE A CA 1
ATOM 776 C C . PHE A 1 96 ? -1.295 -3.047 -3.23 1 98.81 96 PHE A C 1
ATOM 778 O O . PHE A 1 96 ? -1.323 -4.277 -3.246 1 98.81 96 PHE A O 1
ATOM 785 N N . GLN A 1 97 ? -0.894 -2.385 -2.184 1 98.88 97 GLN A N 1
ATOM 786 C CA . GLN A 1 97 ? -0.409 -3.023 -0.963 1 98.88 97 GLN A CA 1
ATOM 787 C C . GLN A 1 97 ? -1.518 -3.822 -0.283 1 98.88 97 GLN A C 1
ATOM 789 O O . GLN A 1 97 ? -2.699 -3.498 -0.424 1 98.88 97 GLN A O 1
ATOM 794 N N . GLN A 1 98 ? -1.125 -4.895 0.483 1 98.88 98 GLN A N 1
ATOM 795 C CA . GLN A 1 98 ? -1.959 -5.695 1.371 1 98.88 98 GLN A CA 1
ATOM 796 C C . GLN A 1 98 ? -3.021 -6.461 0.587 1 98.88 98 GLN A C 1
ATOM 798 O O . GLN A 1 98 ? -4.07 -6.812 1.132 1 98.88 98 GLN A O 1
ATOM 803 N N . VAL A 1 99 ? -2.828 -6.727 -0.678 1 98.94 99 VAL A N 1
ATOM 804 C CA . VAL A 1 99 ? -3.693 -7.578 -1.487 1 98.94 99 VAL A CA 1
ATOM 805 C C . VAL A 1 99 ? -3.426 -9.047 -1.159 1 98.94 99 VAL A C 1
ATOM 807 O O . VAL A 1 99 ? -2.273 -9.453 -1.014 1 98.94 99 VAL A O 1
ATOM 810 N N . THR A 1 100 ? -4.465 -9.812 -1.029 1 98.94 100 THR A N 1
ATOM 811 C CA . THR A 1 100 ? -4.367 -11.258 -0.854 1 98.94 100 THR A CA 1
ATOM 812 C C . THR A 1 100 ? -5.121 -11.984 -1.963 1 98.94 100 THR A C 1
ATOM 814 O O . THR A 1 100 ? -6.297 -11.719 -2.205 1 98.94 100 THR A O 1
ATOM 817 N N . ILE A 1 101 ? -4.465 -12.836 -2.658 1 98.88 101 ILE A N 1
ATOM 818 C CA . ILE A 1 101 ? -5.035 -13.766 -3.633 1 98.88 101 ILE A CA 1
ATOM 819 C C . ILE A 1 101 ? -4.891 -15.195 -3.127 1 98.88 101 ILE A C 1
ATOM 821 O O . ILE A 1 101 ? -3.783 -15.742 -3.094 1 98.88 101 ILE A O 1
ATOM 825 N N . GLY A 1 102 ? -5.992 -15.781 -2.744 1 98.31 102 GLY A N 1
ATOM 826 C CA . GLY A 1 102 ? -5.832 -17.094 -2.127 1 98.31 102 GLY A CA 1
ATOM 827 C C . GLY A 1 102 ? -7.133 -17.859 -2.016 1 98.31 102 GLY A C 1
ATOM 828 O O . GLY A 1 102 ? -8.125 -17.516 -2.668 1 98.31 102 GLY A O 1
ATOM 829 N N . THR A 1 103 ? -7.008 -18.969 -1.237 1 97.56 103 THR A N 1
ATOM 830 C CA . THR A 1 103 ? -8.156 -19.828 -1.026 1 97.56 103 THR A CA 1
ATOM 831 C C . THR A 1 103 ? -9.156 -19.188 -0.064 1 97.56 103 THR A C 1
ATOM 833 O O . THR A 1 103 ? -8.828 -18.219 0.614 1 97.56 103 THR A O 1
ATOM 836 N N . GLY A 1 104 ? -10.352 -19.734 -0.146 1 93.38 104 GLY A N 1
ATOM 837 C CA . GLY A 1 104 ? -11.422 -19.188 0.679 1 93.38 104 GLY A CA 1
ATOM 838 C C . GLY A 1 104 ? -12.711 -18.953 -0.09 1 93.38 104 GLY A C 1
ATOM 839 O O . GLY A 1 104 ? -12.789 -19.266 -1.28 1 93.38 104 GLY A O 1
ATOM 840 N N . GLY A 1 105 ? -13.648 -18.562 0.627 1 87.12 105 GLY A N 1
ATOM 841 C CA . GLY A 1 105 ? -14.93 -18.312 -0.015 1 87.12 105 GLY A CA 1
ATOM 842 C C . GLY A 1 105 ? -15.727 -19.578 -0.265 1 87.12 105 GLY A C 1
ATOM 843 O O . GLY A 1 105 ? -15.461 -20.625 0.344 1 87.12 105 GLY A O 1
ATOM 844 N N . LYS A 1 106 ? -16.703 -19.406 -1.171 1 88.94 106 LYS A N 1
ATOM 845 C CA . LYS A 1 106 ? -17.641 -20.5 -1.421 1 88.94 106 LYS A CA 1
ATOM 846 C C . LYS A 1 106 ? -17.125 -21.422 -2.525 1 88.94 106 LYS A C 1
ATOM 848 O O . LYS A 1 106 ? -17.359 -22.625 -2.502 1 88.94 106 LYS A O 1
ATOM 853 N N . GLN A 1 107 ? -16.422 -20.828 -3.389 1 92.19 107 GLN A N 1
ATOM 854 C CA . GLN A 1 107 ? -15.898 -21.578 -4.52 1 92.19 107 GLN A CA 1
ATOM 855 C C . GLN A 1 107 ? -14.523 -22.172 -4.203 1 92.19 107 GLN A C 1
ATOM 857 O O . GLN A 1 107 ? -13.578 -21.422 -3.934 1 92.19 107 GLN A O 1
ATOM 862 N N . LYS A 1 108 ? -14.414 -23.469 -4.297 1 95.38 108 LYS A N 1
ATOM 863 C CA . LYS A 1 108 ? -13.148 -24.141 -3.988 1 95.38 108 LYS A CA 1
ATOM 864 C C . LYS A 1 108 ? -12.078 -23.781 -5.008 1 95.38 108 LYS A C 1
ATOM 866 O O . LYS A 1 108 ? -12.359 -23.641 -6.199 1 95.38 108 LYS A O 1
ATOM 871 N N . GLY A 1 109 ? -10.875 -23.75 -4.496 1 97.69 109 GLY A N 1
ATOM 872 C CA . GLY A 1 109 ? -9.758 -23.453 -5.379 1 97.69 109 GLY A CA 1
ATOM 873 C C . GLY A 1 109 ? -9.133 -22.109 -5.113 1 97.69 109 GLY A C 1
ATOM 874 O O . GLY A 1 109 ? -9.266 -21.562 -4.016 1 97.69 109 GLY A O 1
ATOM 875 N N . CYS A 1 110 ? -8.297 -21.641 -6.172 1 98.31 110 CYS A N 1
ATOM 876 C CA . CYS A 1 110 ? -7.629 -20.344 -6.109 1 98.31 110 CYS A CA 1
ATOM 877 C C . CYS A 1 110 ? -8.086 -19.438 -7.246 1 98.31 110 CYS A C 1
ATOM 879 O O . CYS A 1 110 ? -8.5 -19.922 -8.305 1 98.31 110 CYS A O 1
ATOM 881 N N . PRO A 1 111 ? -8.016 -18.203 -7.062 1 98.81 111 PRO A N 1
ATOM 882 C CA . PRO A 1 111 ? -8.484 -17.234 -8.062 1 98.81 111 PRO A CA 1
ATOM 883 C C . PRO A 1 111 ? -7.73 -17.344 -9.383 1 98.81 111 PRO A C 1
ATOM 885 O O . PRO A 1 111 ? -6.535 -17.641 -9.398 1 98.81 111 PRO A O 1
ATOM 888 N N . ARG A 1 112 ? -8.445 -17.172 -10.453 1 98.88 112 ARG A N 1
ATOM 889 C CA . ARG A 1 112 ? -7.895 -16.906 -11.781 1 98.88 112 ARG A CA 1
ATOM 890 C C . ARG A 1 112 ? -8.148 -15.469 -12.211 1 98.88 112 ARG A C 1
ATOM 892 O O . ARG A 1 112 ? -9.281 -15.094 -12.5 1 98.88 112 ARG A O 1
ATOM 899 N N . ILE A 1 113 ? -7.125 -14.711 -12.289 1 98.88 113 ILE A N 1
ATOM 900 C CA . ILE A 1 113 ? -7.203 -13.289 -12.578 1 98.88 113 ILE A CA 1
ATOM 901 C C . ILE A 1 113 ? -6.82 -13.039 -14.039 1 98.88 113 ILE A C 1
ATOM 903 O O . ILE A 1 113 ? -5.75 -13.453 -14.484 1 98.88 113 ILE A O 1
ATOM 907 N N . GLY A 1 114 ? -7.684 -12.414 -14.773 1 98.81 114 GLY A N 1
ATOM 908 C CA . GLY A 1 114 ? -7.41 -12.078 -16.156 1 98.81 114 GLY A CA 1
ATOM 909 C C . GLY A 1 114 ? -6.324 -11.031 -16.328 1 98.81 114 GLY A C 1
ATOM 910 O O . GLY A 1 114 ? -5.555 -10.781 -15.391 1 98.81 114 GLY A O 1
ATOM 911 N N . GLY A 1 115 ? -6.207 -10.539 -17.578 1 98.69 115 GLY A N 1
ATOM 912 C CA . GLY A 1 115 ? -5.191 -9.539 -17.875 1 98.69 115 GLY A CA 1
ATOM 913 C C . GLY A 1 115 ? -5.648 -8.125 -17.578 1 98.69 115 GLY A C 1
ATOM 914 O O . GLY A 1 115 ? -6.84 -7.82 -17.672 1 98.69 115 GLY A O 1
ATOM 915 N N . HIS A 1 116 ? -4.625 -7.273 -17.234 1 98.62 116 HIS A N 1
ATOM 916 C CA . HIS A 1 116 ? -4.84 -5.863 -16.938 1 98.62 116 HIS A CA 1
ATOM 917 C C . HIS A 1 116 ? -5.934 -5.68 -15.883 1 98.62 116 HIS A C 1
ATOM 919 O O . HIS A 1 116 ? -6.859 -4.887 -16.078 1 98.62 116 HIS A O 1
ATOM 925 N N . VAL A 1 117 ? -5.891 -6.422 -14.875 1 98.81 117 VAL A N 1
ATOM 926 C CA . VAL A 1 117 ? -6.762 -6.266 -13.719 1 98.81 117 VAL A CA 1
ATOM 927 C C . VAL A 1 117 ? -6.074 -5.395 -12.672 1 98.81 117 VAL A C 1
ATOM 929 O O . VAL A 1 117 ? -4.918 -5.633 -12.312 1 98.81 117 VAL A O 1
ATOM 932 N N . ASP A 1 118 ? -6.715 -4.383 -12.227 1 98.69 118 ASP A N 1
ATOM 933 C CA . ASP A 1 118 ? -6.234 -3.502 -11.164 1 98.69 118 ASP A CA 1
ATOM 934 C C . ASP A 1 118 ? -6.891 -3.842 -9.828 1 98.69 118 ASP A C 1
ATOM 936 O O . ASP A 1 118 ? -8.117 -3.803 -9.711 1 98.69 118 ASP A O 1
ATOM 940 N N . ILE A 1 119 ? -6.07 -4.152 -8.852 1 98.88 119 ILE A N 1
ATOM 941 C CA . ILE A 1 119 ? -6.59 -4.531 -7.547 1 98.88 119 ILE A CA 1
ATOM 942 C C . ILE A 1 119 ? -6.148 -3.512 -6.496 1 98.88 119 ILE A C 1
ATOM 944 O O . ILE A 1 119 ? -4.953 -3.338 -6.258 1 98.88 119 ILE A O 1
ATOM 948 N N . GLY A 1 120 ? -7.145 -2.893 -5.875 1 98.81 120 GLY A N 1
ATOM 949 C CA . GLY A 1 120 ? -6.902 -1.818 -4.926 1 98.81 120 GLY A CA 1
ATOM 950 C C . GLY A 1 120 ? -6.301 -2.301 -3.619 1 98.81 120 GLY A C 1
ATOM 951 O O . GLY A 1 120 ? -6.289 -3.502 -3.34 1 98.81 120 GLY A O 1
ATOM 952 N N . ALA A 1 121 ? -5.855 -1.321 -2.859 1 98.88 121 ALA A N 1
ATOM 953 C CA . ALA A 1 121 ? -5.164 -1.604 -1.604 1 98.88 121 ALA A CA 1
ATOM 954 C C . ALA A 1 121 ? -6.066 -2.373 -0.643 1 98.88 121 ALA A C 1
ATOM 956 O O . ALA A 1 121 ? -7.238 -2.025 -0.468 1 98.88 121 ALA A O 1
ATOM 957 N N . GLY A 1 122 ? -5.508 -3.451 -0.035 1 98.88 122 GLY A N 1
ATOM 958 C CA . GLY A 1 122 ? -6.184 -4.168 1.034 1 98.88 122 GLY A CA 1
ATOM 959 C C . GLY A 1 122 ? -7.191 -5.184 0.528 1 98.88 122 GLY A C 1
ATOM 960 O O . GLY A 1 122 ? -7.773 -5.93 1.314 1 98.88 122 GLY A O 1
ATOM 961 N N . ALA A 1 123 ? -7.406 -5.293 -0.718 1 98.94 123 ALA A N 1
ATOM 962 C CA . ALA A 1 123 ? -8.43 -6.176 -1.268 1 98.94 123 ALA A CA 1
ATOM 963 C C . ALA A 1 123 ? -8.062 -7.641 -1.061 1 98.94 123 ALA A C 1
ATOM 965 O O . ALA A 1 123 ? -6.879 -7.992 -1.028 1 98.94 123 ALA A O 1
ATOM 966 N N . LYS A 1 124 ? -9.062 -8.469 -0.891 1 98.88 124 LYS A N 1
ATOM 967 C CA . LYS A 1 124 ? -8.938 -9.914 -0.779 1 98.88 124 LYS A CA 1
ATOM 968 C C . LYS A 1 124 ? -9.742 -10.625 -1.87 1 98.88 124 LYS A C 1
ATOM 970 O O . LYS A 1 124 ? -10.953 -10.422 -1.986 1 98.88 124 LYS A O 1
ATOM 975 N N . VAL A 1 125 ? -9.117 -11.336 -2.695 1 98.88 125 VAL A N 1
ATOM 976 C CA . VAL A 1 125 ? -9.758 -12.18 -3.699 1 98.88 125 VAL A CA 1
ATOM 977 C C . VAL A 1 125 ? -9.602 -13.648 -3.312 1 98.88 125 VAL A C 1
ATOM 979 O O . VAL A 1 125 ? -8.492 -14.188 -3.316 1 98.88 125 VAL A O 1
ATOM 982 N N . LEU A 1 126 ? -10.727 -14.281 -3.061 1 98.62 126 LEU A N 1
ATOM 983 C CA . LEU A 1 126 ? -10.641 -15.57 -2.377 1 98.62 126 LEU A CA 1
ATOM 984 C C . LEU A 1 126 ? -11.469 -16.625 -3.102 1 98.62 126 LEU A C 1
ATOM 986 O O . LEU A 1 126 ? -12.594 -16.344 -3.537 1 98.62 126 LEU A O 1
ATOM 990 N N . GLY A 1 127 ? -10.938 -17.797 -3.166 1 98.06 127 GLY A N 1
ATOM 991 C CA . GLY A 1 127 ? -11.648 -18.938 -3.723 1 98.06 127 GLY A CA 1
ATOM 992 C C . GLY A 1 127 ? -11.492 -19.062 -5.227 1 98.06 127 GLY A C 1
ATOM 993 O O . GLY A 1 127 ? -10.75 -18.281 -5.844 1 98.06 127 GLY A O 1
ATOM 994 N N . GLY A 1 128 ? -12.055 -20.141 -5.773 1 98.19 128 GLY A N 1
ATOM 995 C CA . GLY A 1 128 ? -11.945 -20.422 -7.199 1 98.19 128 GLY A CA 1
ATOM 996 C C . GLY A 1 128 ? -12.766 -19.469 -8.055 1 98.19 128 GLY A C 1
ATOM 997 O O . GLY A 1 128 ? -13.547 -19.906 -8.898 1 98.19 128 GLY A O 1
ATOM 998 N N . VAL A 1 129 ? -12.586 -18.172 -7.941 1 98.56 129 VAL A N 1
ATOM 999 C CA . VAL A 1 129 ? -13.328 -17.172 -8.703 1 98.56 129 VAL A CA 1
ATOM 1000 C C . VAL A 1 129 ? -12.531 -16.766 -9.938 1 98.56 129 VAL A C 1
ATOM 1002 O O . VAL A 1 129 ? -11.312 -16.922 -9.977 1 98.56 129 VAL A O 1
ATOM 1005 N N . VAL A 1 130 ? -13.289 -16.25 -10.898 1 98.75 130 VAL A N 1
ATOM 1006 C CA . VAL A 1 130 ? -12.688 -15.734 -12.117 1 98.75 130 VAL A CA 1
ATOM 1007 C C . VAL A 1 130 ? -12.859 -14.219 -12.18 1 98.75 130 VAL A C 1
ATOM 1009 O O . VAL A 1 130 ? -13.977 -13.711 -12.047 1 98.75 130 VAL A O 1
ATOM 1012 N N . ILE A 1 131 ? -11.75 -13.516 -12.289 1 98.81 131 ILE A N 1
ATOM 1013 C CA . ILE A 1 131 ? -11.766 -12.07 -12.508 1 98.81 131 ILE A CA 1
ATOM 1014 C C . ILE A 1 131 ? -11.477 -11.766 -13.977 1 98.81 131 ILE A C 1
ATOM 1016 O O . ILE A 1 131 ? -10.422 -12.141 -14.5 1 98.81 131 ILE A O 1
ATOM 1020 N N . GLY A 1 132 ? -12.383 -11.117 -14.625 1 98.62 132 GLY A N 1
ATOM 1021 C CA . GLY A 1 132 ? -12.273 -10.875 -16.062 1 98.62 132 GLY A CA 1
ATOM 1022 C C . GLY A 1 132 ? -11.234 -9.82 -16.406 1 98.62 132 GLY A C 1
ATOM 1023 O O . GLY A 1 132 ? -10.812 -9.047 -15.531 1 98.62 132 GLY A O 1
ATOM 1024 N N . ASP A 1 133 ? -10.906 -9.805 -17.719 1 98.62 133 ASP A N 1
ATOM 1025 C CA . ASP A 1 133 ? -9.93 -8.844 -18.203 1 98.62 133 ASP A CA 1
ATOM 1026 C C . ASP A 1 133 ? -10.383 -7.41 -17.938 1 98.62 133 ASP A C 1
ATOM 1028 O O . ASP A 1 133 ? -11.578 -7.105 -18.031 1 98.62 133 ASP A O 1
ATOM 1032 N N . HIS A 1 134 ? -9.406 -6.547 -17.609 1 98.44 134 HIS A N 1
ATOM 1033 C CA . HIS A 1 134 ? -9.609 -5.113 -17.438 1 98.44 134 HIS A CA 1
ATOM 1034 C C . HIS A 1 134 ? -10.547 -4.82 -16.266 1 98.44 134 HIS A C 1
ATOM 1036 O O . HIS A 1 134 ? -11.039 -3.699 -16.125 1 98.44 134 HIS A O 1
ATOM 1042 N N . ALA A 1 135 ? -10.867 -5.805 -15.438 1 98.38 135 ALA A N 1
ATOM 1043 C CA . ALA A 1 135 ? -11.664 -5.574 -14.234 1 98.38 135 ALA A CA 1
ATOM 1044 C C . ALA A 1 135 ? -10.898 -4.723 -13.227 1 98.38 135 ALA A C 1
ATOM 1046 O O . ALA A 1 135 ? -9.664 -4.648 -13.266 1 98.38 135 ALA A O 1
ATOM 1047 N N . LYS A 1 136 ? -11.664 -4.074 -12.398 1 98.44 136 LYS A N 1
ATOM 1048 C CA . LYS A 1 136 ? -11.125 -3.297 -11.281 1 98.44 136 LYS A CA 1
ATOM 1049 C C . LYS A 1 136 ? -11.711 -3.768 -9.953 1 98.44 136 LYS A C 1
ATOM 1051 O O . LYS A 1 136 ? -12.922 -3.928 -9.828 1 98.44 136 LYS A O 1
ATOM 1056 N N . ILE A 1 137 ? -10.852 -4.023 -9.023 1 98.69 137 ILE A N 1
ATOM 1057 C CA . ILE A 1 137 ? -11.258 -4.383 -7.668 1 98.69 137 ILE A CA 1
ATOM 1058 C C . ILE A 1 137 ? -10.969 -3.225 -6.715 1 98.69 137 ILE A C 1
ATOM 1060 O O . ILE A 1 137 ? -9.828 -2.77 -6.609 1 98.69 137 ILE A O 1
ATOM 1064 N N . GLY A 1 138 ? -11.953 -2.74 -6.016 1 98.31 138 GLY A N 1
ATOM 1065 C CA . GLY A 1 138 ? -11.805 -1.589 -5.141 1 98.31 138 GLY A CA 1
ATOM 1066 C C . GLY A 1 138 ? -11 -1.891 -3.889 1 98.31 138 GLY A C 1
ATOM 1067 O O . GLY A 1 138 ? -10.812 -3.055 -3.529 1 98.31 138 GLY A O 1
ATOM 1068 N N . ALA A 1 139 ? -10.609 -0.782 -3.27 1 98.75 139 ALA A N 1
ATOM 1069 C CA . ALA A 1 139 ? -9.844 -0.9 -2.033 1 98.75 139 ALA A CA 1
ATOM 1070 C C . ALA A 1 139 ? -10.641 -1.629 -0.957 1 98.75 139 ALA A C 1
ATOM 1072 O O . ALA A 1 139 ? -11.85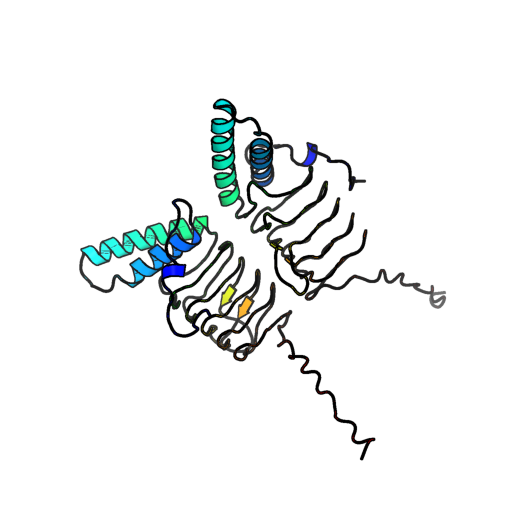2 -1.412 -0.818 1 98.75 139 ALA A O 1
ATOM 1073 N N . ASN A 1 140 ? -9.953 -2.533 -0.203 1 98.81 140 ASN A N 1
ATOM 1074 C CA . ASN A 1 140 ? -10.461 -3.318 0.916 1 98.81 140 ASN A CA 1
ATOM 1075 C C . ASN A 1 140 ? -11.641 -4.191 0.495 1 98.81 140 ASN A C 1
ATOM 1077 O O . ASN A 1 140 ? -12.352 -4.734 1.343 1 98.81 140 ASN A O 1
ATOM 1081 N N . ALA A 1 141 ? -11.898 -4.352 -0.806 1 98.69 141 ALA A N 1
ATOM 1082 C CA . ALA A 1 141 ? -12.977 -5.227 -1.262 1 98.69 141 ALA A CA 1
ATOM 1083 C C . ALA A 1 141 ? -12.672 -6.684 -0.929 1 98.69 141 ALA A C 1
ATOM 1085 O O . ALA A 1 141 ? -11.516 -7.109 -0.971 1 98.69 141 ALA A O 1
ATOM 1086 N N . VAL A 1 142 ? -13.703 -7.422 -0.597 1 98.81 142 VAL A N 1
ATOM 1087 C CA . VAL A 1 142 ? -13.602 -8.867 -0.456 1 98.81 142 VAL A CA 1
ATOM 1088 C C . VAL A 1 142 ? -14.383 -9.555 -1.574 1 98.81 142 VAL A C 1
ATOM 1090 O O . VAL A 1 142 ? -15.617 -9.57 -1.555 1 98.81 142 VAL A O 1
ATOM 1093 N N . VAL A 1 143 ? -13.719 -10.102 -2.5 1 98.62 143 VAL A N 1
ATOM 1094 C CA . VAL A 1 143 ? -14.32 -10.695 -3.695 1 98.62 143 VAL A CA 1
ATOM 1095 C C . VAL A 1 143 ? -14.492 -12.195 -3.5 1 98.62 143 VAL A C 1
ATOM 1097 O O . VAL A 1 143 ? -13.508 -12.922 -3.346 1 98.62 143 VAL A O 1
ATOM 1100 N N . LEU A 1 144 ? -15.711 -12.648 -3.596 1 98.31 144 LEU A N 1
ATOM 1101 C CA . LEU A 1 144 ? -16.031 -14.055 -3.352 1 98.31 144 LEU A CA 1
ATOM 1102 C C . LEU A 1 144 ? -16.797 -14.648 -4.539 1 98.31 144 LEU A C 1
ATOM 1104 O O . LEU A 1 144 ? -17.25 -15.789 -4.477 1 98.31 144 LEU A O 1
ATOM 1108 N N . CYS A 1 145 ? -16.984 -13.852 -5.574 1 97.44 145 CYS A N 1
ATOM 1109 C CA . CYS A 1 145 ? -17.672 -14.297 -6.789 1 97.44 145 CYS A CA 1
ATOM 1110 C C . CYS A 1 145 ? -16.953 -13.781 -8.031 1 97.44 145 CYS A C 1
ATOM 1112 O O . CYS A 1 145 ? -16.031 -12.969 -7.93 1 97.44 145 CYS A O 1
ATOM 1114 N N . ASP A 1 146 ? -17.422 -14.312 -9.117 1 98.38 146 ASP A N 1
ATOM 1115 C CA . ASP A 1 146 ? -16.797 -13.922 -10.375 1 98.38 146 ASP A CA 1
ATOM 1116 C C . ASP A 1 146 ? -17.031 -12.445 -10.672 1 98.38 146 ASP A C 1
ATOM 1118 O O . ASP A 1 146 ? -18.078 -11.898 -10.32 1 98.38 146 ASP A O 1
ATOM 1122 N N . VAL A 1 147 ? -16.094 -11.789 -11.344 1 98.5 147 VAL A N 1
ATOM 1123 C CA . VAL A 1 147 ? -16.172 -10.406 -11.805 1 98.5 147 VAL A CA 1
ATOM 1124 C C . VAL A 1 147 ? -16 -10.359 -13.32 1 98.5 147 VAL A C 1
ATOM 1126 O O . VAL A 1 147 ? -14.961 -10.773 -13.852 1 98.5 147 VAL A O 1
ATOM 1129 N N . PRO A 1 148 ? -16.969 -9.867 -14.055 1 98.19 148 PRO A N 1
ATOM 1130 C CA . PRO A 1 148 ? -16.875 -9.828 -15.516 1 98.19 148 PRO A CA 1
ATOM 1131 C C . PRO A 1 148 ? -15.773 -8.891 -16.016 1 98.19 148 PRO A C 1
ATOM 1133 O O . PRO A 1 148 ? -15.273 -8.062 -15.25 1 98.19 148 PRO A O 1
ATOM 1136 N N . ASN A 1 149 ? -15.523 -9.078 -17.344 1 98.06 149 ASN A N 1
ATOM 1137 C CA . ASN A 1 149 ? -14.602 -8.148 -17.984 1 98.06 149 ASN A CA 1
ATOM 1138 C C . ASN A 1 149 ? -15.055 -6.699 -17.812 1 98.06 149 ASN A C 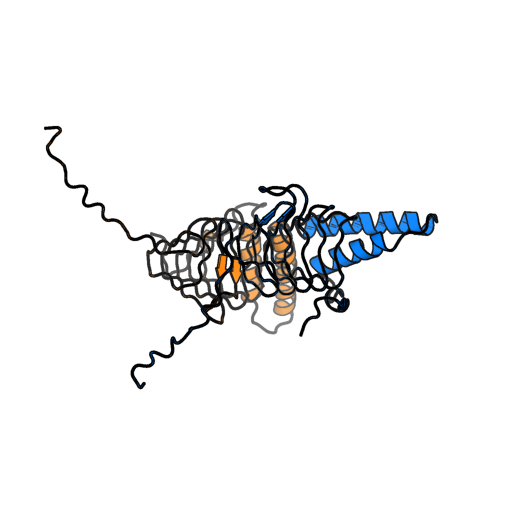1
ATOM 1140 O O . ASN A 1 149 ? -16.25 -6.402 -17.891 1 98.06 149 ASN A O 1
ATOM 1144 N N . HIS A 1 150 ? -14.078 -5.832 -17.5 1 97.5 150 HIS A N 1
ATOM 1145 C CA . HIS A 1 150 ? -14.258 -4.387 -17.484 1 97.5 150 HIS A CA 1
ATOM 1146 C C . HIS A 1 150 ? -15.141 -3.953 -16.312 1 97.5 150 HIS A C 1
ATOM 1148 O O . HIS A 1 150 ? -15.477 -2.773 -16.203 1 97.5 150 HIS A O 1
ATOM 1154 N N . ALA A 1 151 ? -15.531 -4.879 -15.484 1 97.56 151 ALA A N 1
ATOM 1155 C CA . ALA A 1 151 ? -16.391 -4.535 -14.352 1 97.56 151 ALA A CA 1
ATOM 1156 C C . ALA A 1 151 ? -15.562 -4.051 -13.164 1 97.56 151 ALA A C 1
ATOM 1158 O O . ALA A 1 151 ? -14.359 -4.301 -13.094 1 97.56 151 ALA A O 1
ATOM 1159 N N . THR A 1 152 ? -16.234 -3.328 -12.336 1 97.56 152 THR A N 1
ATOM 1160 C CA . THR A 1 152 ? -15.648 -2.898 -11.07 1 97.56 152 THR A CA 1
ATOM 1161 C C . THR A 1 152 ? -16.359 -3.547 -9.891 1 97.56 152 THR A C 1
ATOM 1163 O O . THR A 1 152 ? -17.594 -3.502 -9.805 1 97.56 152 THR A O 1
ATOM 1166 N N . ALA A 1 153 ? -15.641 -4.164 -9 1 98.31 153 ALA A N 1
ATOM 1167 C CA . ALA A 1 153 ? -16.188 -4.789 -7.797 1 98.31 153 ALA A CA 1
ATOM 1168 C C . ALA A 1 153 ? -15.727 -4.066 -6.539 1 98.31 153 ALA A C 1
ATOM 1170 O O . ALA A 1 153 ? -14.531 -3.809 -6.375 1 98.31 153 ALA A O 1
ATOM 1171 N N . VAL A 1 154 ? -16.656 -3.734 -5.633 1 97.75 154 VAL A N 1
ATOM 1172 C CA . VAL A 1 154 ? -16.312 -2.998 -4.422 1 97.75 154 VAL A CA 1
ATOM 1173 C C . VAL A 1 154 ? -17.125 -3.539 -3.244 1 97.75 154 VAL A C 1
ATOM 1175 O O . VAL A 1 154 ? -18.141 -4.203 -3.438 1 97.75 154 VAL A O 1
ATOM 1178 N N . GLY A 1 155 ? -16.516 -3.377 -2.01 1 96.94 155 GLY A N 1
ATOM 1179 C CA . GLY A 1 155 ? -17.297 -3.666 -0.815 1 96.94 155 GLY A CA 1
ATOM 1180 C C . GLY A 1 155 ? -16.984 -5.023 -0.214 1 96.94 155 GLY A C 1
ATOM 1181 O O . GLY A 1 155 ? -16.078 -5.727 -0.688 1 96.94 155 GLY A O 1
ATOM 1182 N N . ILE A 1 156 ? -17.766 -5.328 0.935 1 97.62 156 ILE A N 1
ATOM 1183 C CA . ILE A 1 156 ? -17.609 -6.566 1.686 1 97.62 156 ILE A CA 1
ATOM 1184 C C . ILE A 1 156 ? -18.969 -7.148 2.016 1 97.62 156 ILE A C 1
ATOM 1186 O O . ILE A 1 156 ? -19.672 -6.637 2.893 1 97.62 156 ILE A O 1
ATOM 1190 N N . PRO A 1 157 ? -19.406 -8.18 1.466 1 96.75 157 PRO A N 1
ATOM 1191 C CA . PRO A 1 157 ? -18.781 -8.766 0.278 1 96.75 157 PRO A CA 1
ATOM 1192 C C . PRO A 1 157 ? -18.859 -7.848 -0.939 1 96.75 157 PRO A C 1
ATOM 1194 O O . PRO A 1 157 ? -19.719 -6.969 -1.007 1 96.75 157 PRO A O 1
ATOM 1197 N N . ALA A 1 158 ? -17.953 -8.094 -1.854 1 97.25 158 ALA A N 1
ATOM 1198 C CA . ALA A 1 158 ? -17.875 -7.215 -3.02 1 97.25 158 ALA A CA 1
ATOM 1199 C C . ALA A 1 158 ? -19.078 -7.406 -3.938 1 97.25 158 ALA A C 1
ATOM 1201 O O . ALA A 1 158 ? -19.531 -8.531 -4.141 1 97.25 158 ALA A O 1
ATOM 1202 N N . ARG A 1 159 ? -19.484 -6.312 -4.488 1 96.69 159 ARG A N 1
ATOM 1203 C CA . ARG A 1 159 ? -20.531 -6.27 -5.508 1 96.69 159 ARG A CA 1
ATOM 1204 C C . ARG A 1 159 ? -20.062 -5.516 -6.746 1 96.69 159 ARG A C 1
ATOM 1206 O O . ARG A 1 159 ? -19.188 -4.648 -6.656 1 96.69 159 ARG A O 1
ATOM 1213 N N . ILE A 1 160 ? -20.672 -5.922 -7.879 1 96.19 160 ILE A N 1
ATOM 1214 C CA . ILE A 1 160 ? -20.328 -5.262 -9.133 1 96.19 160 ILE A CA 1
ATOM 1215 C C . ILE A 1 160 ? -21.031 -3.902 -9.211 1 96.19 160 ILE A C 1
ATOM 1217 O O . ILE A 1 160 ? -22.234 -3.803 -8.984 1 96.19 160 ILE A O 1
ATOM 1221 N N . LEU A 1 161 ? -20.219 -2.828 -9.414 1 89.44 161 LEU A N 1
ATOM 1222 C CA . LEU A 1 161 ? -20.812 -1.512 -9.602 1 89.44 161 LEU A CA 1
ATOM 1223 C C . LEU A 1 161 ? -21.578 -1.443 -10.922 1 89.44 161 LEU A C 1
ATOM 1225 O O . LEU A 1 161 ? -21.109 -1.939 -11.945 1 89.44 161 LEU A O 1
ATOM 1229 N N . LYS A 1 162 ? -23 -1.302 -10.844 1 72.38 162 LYS A N 1
ATOM 1230 C CA . LYS A 1 162 ? -23.844 -1.192 -12.031 1 72.38 162 LYS A CA 1
ATOM 1231 C C . LYS A 1 162 ? -23.531 0.072 -12.82 1 72.38 162 LYS A C 1
ATOM 1233 O O . LYS A 1 162 ? -23.172 1.1 -12.242 1 72.38 162 LYS A O 1
ATOM 1238 N N . CYS A 1 163 ? -22.984 -0.102 -13.938 1 53.66 163 CYS A N 1
ATOM 1239 C CA . CYS A 1 163 ? -22.891 1.061 -14.812 1 53.66 163 CYS A CA 1
ATOM 1240 C C . CYS A 1 163 ? -24.219 1.795 -14.883 1 53.66 163 CYS A C 1
ATOM 1242 O O . CYS A 1 163 ? -25.266 1.182 -15.141 1 53.66 163 CYS A O 1
ATOM 1244 N N . GLU A 1 164 ? -24.469 2.723 -13.891 1 44.97 164 GLU A N 1
ATOM 1245 C CA . GLU A 1 164 ? -25.672 3.52 -14.109 1 44.97 164 GLU A CA 1
ATOM 1246 C C . GLU A 1 164 ? -25.859 3.863 -15.586 1 44.97 164 GLU A C 1
ATOM 1248 O O . GLU A 1 164 ? -25.125 4.707 -16.125 1 44.97 164 GLU A O 1
ATOM 1253 N N . VAL A 1 165 ? -25.969 2.986 -16.484 1 37.56 165 VAL A N 1
ATOM 1254 C CA . VAL A 1 165 ? -26.484 3.465 -17.766 1 37.56 165 VAL A CA 1
ATOM 1255 C C . VAL A 1 165 ? -27.797 4.215 -17.531 1 37.56 165 VAL A C 1
ATOM 1257 O O . VAL A 1 165 ? -28.734 3.682 -16.922 1 37.56 165 VAL A O 1
ATOM 1260 N N . GLU A 1 166 ? -27.781 5.562 -17.344 1 37.28 166 GLU A N 1
ATOM 1261 C CA . GLU A 1 166 ? -28.984 6.363 -17.547 1 37.28 166 GLU A CA 1
ATOM 1262 C C . GLU A 1 166 ? -29.844 5.773 -18.656 1 37.28 166 GLU A C 1
ATOM 1264 O O . GLU A 1 166 ? -29.469 5.777 -19.828 1 37.28 166 GLU A O 1
ATOM 1269 N N . GLU A 1 167 ? -30.516 4.699 -18.594 1 35.66 167 GLU A N 1
ATOM 1270 C CA . GLU A 1 167 ? -31.672 4.488 -19.453 1 35.66 167 GLU A CA 1
ATOM 1271 C C . GLU A 1 167 ? -32.656 5.641 -19.344 1 35.66 167 GLU A C 1
ATOM 1273 O O . GLU A 1 167 ? -33.219 5.875 -18.281 1 35.66 167 GLU A O 1
ATOM 1278 N N . GLN A 1 168 ? -32.375 6.805 -19.922 1 32.09 168 GLN A N 1
ATOM 1279 C CA . GLN A 1 168 ? -33.469 7.68 -20.344 1 32.09 168 GLN A CA 1
ATOM 1280 C C . GLN A 1 168 ? -34.594 6.883 -20.984 1 32.09 168 GLN A C 1
ATOM 1282 O O . GLN A 1 168 ? -34.406 6.262 -22.031 1 32.09 168 GLN A O 1
ATOM 1287 N N . ARG A 1 169 ? -35.438 6.215 -20.312 1 36.28 169 ARG A N 1
ATOM 1288 C CA . ARG A 1 169 ? -36.781 5.852 -20.828 1 36.28 169 ARG A CA 1
ATOM 1289 C C . ARG A 1 169 ? -37.344 6.977 -21.672 1 36.28 169 ARG A C 1
ATOM 1291 O O . ARG A 1 169 ? -37.469 8.117 -21.203 1 36.28 169 ARG A O 1
ATOM 1298 N N . VAL A 1 170 ? -37.344 6.895 -23 1 35 170 VAL A N 1
ATOM 1299 C CA . VAL A 1 170 ? -38.156 7.605 -23.984 1 35 170 VAL A CA 1
ATOM 1300 C C . VAL A 1 170 ? -39.625 7.582 -23.547 1 35 170 VAL A C 1
ATOM 1302 O O . VAL A 1 170 ? -40.25 6.523 -23.531 1 35 170 VAL A O 1
ATOM 1305 N N . ASP A 1 171 ? -40.094 8.148 -22.5 1 33.34 171 ASP A N 1
ATOM 1306 C CA . ASP A 1 171 ? -41.5 8.43 -22.375 1 33.34 171 ASP A CA 1
ATOM 1307 C C . ASP A 1 171 ? -42.062 9.023 -23.656 1 33.34 171 ASP A C 1
ATOM 1309 O O . ASP A 1 171 ? -41.594 10.047 -24.141 1 33.34 171 ASP A O 1
ATOM 1313 N N . GLU A 1 172 ? -42.656 8.164 -24.562 1 34.28 172 GLU A N 1
ATOM 1314 C CA . GLU A 1 172 ? -43.594 8.367 -25.656 1 34.28 172 GLU A CA 1
ATOM 1315 C C . GLU A 1 172 ? -44.688 9.367 -25.281 1 34.28 172 GLU A C 1
ATOM 1317 O O . GLU A 1 172 ? -45.688 9.477 -25.984 1 34.28 172 GLU A O 1
ATOM 1322 N N . ARG A 1 173 ? -44.625 10.164 -24.297 1 32 173 ARG A N 1
ATOM 1323 C CA . ARG A 1 173 ? -45.719 11.133 -24.297 1 32 173 ARG A CA 1
ATOM 1324 C C . ARG A 1 173 ? -45.75 11.945 -25.594 1 32 173 ARG A C 1
ATOM 1326 O O . ARG A 1 173 ? -46.656 12.742 -25.812 1 32 173 ARG A O 1
ATOM 1333 N N . PHE A 1 174 ? -44.625 12.078 -26.297 1 29.89 174 PHE A N 1
ATOM 1334 C CA . PHE A 1 174 ? -45.031 12.812 -27.484 1 29.89 174 PHE A CA 1
ATOM 1335 C C . PHE A 1 174 ? -45.562 11.859 -28.562 1 29.89 174 PHE A C 1
ATOM 1337 O O . PHE A 1 174 ? -45.875 12.281 -29.672 1 29.89 174 PHE A O 1
ATOM 1344 N N . GLY A 1 175 ? -45.656 10.461 -28.312 1 23.62 175 GLY A N 1
ATOM 1345 C CA . GLY A 1 175 ? -46.656 9.93 -29.234 1 23.62 175 GLY A CA 1
ATOM 1346 C C . GLY A 1 175 ? -48.031 9.789 -28.625 1 23.62 175 GLY A C 1
ATOM 1347 O O . GLY A 1 175 ? -48.188 9.75 -27.406 1 23.62 175 GLY A O 1
ATOM 1348 N N . MET B 1 1 ? -7.055 18.828 25.547 1 73.19 1 MET B N 1
ATOM 1349 C CA . MET B 1 1 ? -7.52 18.344 24.25 1 73.19 1 MET B CA 1
ATOM 1350 C C . MET B 1 1 ? -6.445 18.531 23.188 1 73.19 1 MET B C 1
ATOM 1352 O O . MET B 1 1 ? -5.684 19.5 23.234 1 73.19 1 MET B O 1
ATOM 1356 N N . ILE B 1 2 ? -6.16 17.5 22.453 1 84.69 2 ILE B N 1
ATOM 1357 C CA . ILE B 1 2 ? -5.117 17.609 21.438 1 84.69 2 ILE B CA 1
ATOM 1358 C C . ILE B 1 2 ? -5.543 18.641 20.391 1 84.69 2 ILE B C 1
ATOM 1360 O O . ILE B 1 2 ? -6.664 18.578 19.875 1 84.69 2 ILE B O 1
ATOM 1364 N N . SER B 1 3 ? -4.691 19.609 20.156 1 91.25 3 SER B N 1
ATOM 1365 C CA . SER B 1 3 ? -5 20.719 19.266 1 91.25 3 SER B CA 1
ATOM 1366 C C . SER B 1 3 ? -5.055 20.266 17.797 1 91.25 3 SER B C 1
ATOM 1368 O O . SER B 1 3 ? -4.281 19.406 17.391 1 91.25 3 SER B O 1
ATOM 1370 N N . ALA B 1 4 ? -5.957 20.828 17.062 1 94.62 4 ALA B N 1
ATOM 1371 C CA . ALA B 1 4 ? -6.039 20.578 15.633 1 94.62 4 ALA B CA 1
ATOM 1372 C C . ALA B 1 4 ? -5.215 21.594 14.852 1 94.62 4 ALA B C 1
ATOM 1374 O O . ALA B 1 4 ? -5.051 21.469 13.633 1 94.62 4 ALA B O 1
ATOM 1375 N N . THR B 1 5 ? -4.691 22.531 15.438 1 94.06 5 THR B N 1
ATOM 1376 C CA . THR B 1 5 ? -4.043 23.609 14.695 1 94.06 5 THR B CA 1
ATOM 1377 C C . THR B 1 5 ? -2.605 23.797 15.18 1 94.06 5 THR B C 1
ATOM 1379 O O . THR B 1 5 ? -1.722 24.141 14.391 1 94.06 5 THR B O 1
ATOM 1382 N N . THR B 1 6 ? -2.422 23.578 16.453 1 96.25 6 THR B N 1
ATOM 1383 C CA . THR B 1 6 ? -1.087 23.766 17.016 1 96.25 6 THR B CA 1
ATOM 1384 C C . THR B 1 6 ? -0.327 22.438 17.062 1 96.25 6 THR B C 1
ATOM 1386 O O . THR B 1 6 ? -0.786 21.469 17.672 1 96.25 6 THR B O 1
ATOM 1389 N N . PHE B 1 7 ? 0.865 22.516 16.516 1 96.62 7 PHE B N 1
ATOM 1390 C CA . PHE B 1 7 ? 1.675 21.297 16.438 1 96.62 7 PHE B CA 1
ATOM 1391 C C . PHE B 1 7 ? 2.189 20.906 17.812 1 96.62 7 PHE B C 1
ATOM 1393 O O . PHE B 1 7 ? 2.764 21.734 18.531 1 96.62 7 PHE B O 1
ATOM 1400 N N . ASP B 1 8 ? 1.932 19.703 18.266 1 97.12 8 ASP B N 1
ATOM 1401 C CA . ASP B 1 8 ? 2.582 19.156 19.438 1 97.12 8 ASP B CA 1
ATOM 1402 C C . ASP B 1 8 ? 3.766 18.266 19.047 1 97.12 8 ASP B C 1
ATOM 1404 O O . ASP B 1 8 ? 3.635 17.047 18.984 1 97.12 8 ASP B O 1
ATOM 1408 N N . TRP B 1 9 ? 4.926 18.797 18.969 1 96.31 9 TRP B N 1
ATOM 1409 C CA . TRP B 1 9 ? 6.109 18.109 18.469 1 96.31 9 TRP B CA 1
ATOM 1410 C C . TRP B 1 9 ? 6.602 17.062 19.453 1 96.31 9 TRP B C 1
ATOM 1412 O O . TRP B 1 9 ? 7.355 16.156 19.078 1 96.31 9 TRP B O 1
ATOM 1422 N N . ASN B 1 10 ? 6.223 17.188 20.672 1 96.31 10 ASN B N 1
ATOM 1423 C CA . ASN B 1 10 ? 6.602 16.188 21.672 1 96.31 10 ASN B CA 1
ATOM 1424 C C . ASN B 1 10 ? 6.078 14.805 21.297 1 96.31 10 ASN B C 1
ATOM 1426 O O . ASN B 1 10 ? 6.668 13.789 21.688 1 96.31 10 ASN B O 1
ATOM 1430 N N . ARG B 1 11 ? 5.105 14.766 20.578 1 96.69 11 ARG B N 1
ATOM 1431 C CA . ARG B 1 11 ? 4.484 13.516 20.156 1 96.69 11 ARG B CA 1
ATOM 1432 C C . ARG B 1 11 ? 5.414 12.719 19.25 1 96.69 11 ARG B C 1
ATOM 1434 O O . ARG B 1 11 ? 5.328 11.484 19.188 1 96.69 11 ARG B O 1
ATOM 1441 N N . GLU B 1 12 ? 6.277 13.375 18.609 1 97.56 12 GLU B N 1
ATOM 1442 C CA . GLU B 1 12 ? 7.152 12.727 17.641 1 97.56 12 GLU B CA 1
ATOM 1443 C C . GLU B 1 12 ? 8.539 12.469 18.234 1 97.56 12 GLU B C 1
ATOM 1445 O O . GLU B 1 12 ? 9.414 11.922 17.562 1 97.56 12 GLU B O 1
ATOM 1450 N N . THR B 1 13 ? 8.703 12.859 19.438 1 97.38 13 THR B N 1
ATOM 1451 C CA . THR B 1 13 ? 10.016 12.727 20.047 1 97.38 13 THR B CA 1
ATOM 1452 C C . THR B 1 13 ? 10.398 11.258 20.203 1 97.38 13 THR B C 1
ATOM 1454 O O . THR B 1 13 ? 9.609 10.453 20.688 1 97.38 13 THR B O 1
ATOM 1457 N N . VAL B 1 14 ? 11.617 10.953 19.781 1 97.12 14 VAL B N 1
ATOM 1458 C CA . VAL B 1 14 ? 12.133 9.594 19.938 1 97.12 14 VAL B CA 1
ATOM 1459 C C . VAL B 1 14 ? 12.367 9.297 21.422 1 97.12 14 VAL B C 1
ATOM 1461 O O . VAL B 1 14 ? 13.023 10.07 22.125 1 97.12 14 VAL B O 1
ATOM 1464 N N . ARG B 1 15 ? 11.859 8.18 21.828 1 95.06 15 ARG B N 1
ATOM 1465 C CA . ARG B 1 15 ? 11.836 7.926 23.266 1 95.06 15 ARG B CA 1
ATOM 1466 C C . ARG B 1 15 ? 12.805 6.809 23.641 1 95.06 15 ARG B C 1
ATOM 1468 O O . ARG B 1 15 ? 13.219 6.691 24.797 1 95.06 15 ARG B O 1
ATOM 1475 N N . ARG B 1 16 ? 13.055 5.945 22.766 1 95.31 16 ARG B N 1
ATOM 1476 C CA . ARG B 1 16 ? 13.938 4.812 23 1 95.31 16 ARG B CA 1
ATOM 1477 C C . ARG B 1 16 ? 14.789 4.52 21.781 1 95.31 16 ARG B C 1
ATOM 1479 O O . ARG B 1 16 ? 14.562 5.086 20.703 1 95.31 16 ARG B O 1
ATOM 1486 N N . PHE B 1 17 ? 15.688 3.623 22.031 1 95.62 17 PHE B N 1
ATOM 1487 C CA . PHE B 1 17 ? 16.578 3.244 20.938 1 95.62 17 PHE B CA 1
ATOM 1488 C C . PHE B 1 17 ? 15.789 2.627 19.781 1 95.62 17 PHE B C 1
ATOM 1490 O O . PHE B 1 17 ? 16 2.975 18.625 1 95.62 17 PHE B O 1
ATOM 1497 N N . TRP B 1 18 ? 14.977 1.672 20.219 1 96.81 18 TRP B N 1
ATOM 1498 C CA . TRP B 1 18 ? 14.094 1.077 19.219 1 96.81 18 TRP B CA 1
ATOM 1499 C C . TRP B 1 18 ? 12.742 1.788 19.188 1 96.81 18 TRP B C 1
ATOM 1501 O O . TRP B 1 18 ? 11.883 1.533 20.031 1 96.81 18 TRP B O 1
ATOM 1511 N N . ASP B 1 19 ? 12.617 2.689 18.297 1 97.75 19 ASP B N 1
ATOM 1512 C CA . ASP B 1 19 ? 11.414 3.498 18.094 1 97.75 19 ASP B CA 1
ATOM 1513 C C . ASP B 1 19 ? 11.188 3.805 16.625 1 97.75 19 ASP B C 1
ATOM 1515 O O . ASP B 1 19 ? 11.312 4.953 16.188 1 97.75 19 ASP B O 1
ATOM 1519 N N . PRO B 1 20 ? 10.859 2.818 15.859 1 97.94 20 PRO B N 1
ATOM 1520 C CA . PRO B 1 20 ? 10.922 2.895 14.398 1 97.94 20 PRO B CA 1
ATOM 1521 C C . PRO B 1 20 ? 10.047 4.012 13.828 1 97.94 20 PRO B C 1
ATOM 1523 O O . PRO B 1 20 ? 10.516 4.805 13.008 1 97.94 20 PRO B O 1
ATOM 1526 N N . SER B 1 21 ? 8.805 4.145 14.281 1 98.25 21 SER B N 1
ATOM 1527 C CA . SER B 1 21 ? 7.891 5.125 13.703 1 98.25 21 SER B CA 1
ATOM 1528 C C . SER B 1 21 ? 8.375 6.551 13.953 1 98.25 21 SER B C 1
ATOM 1530 O O . SER B 1 21 ? 8.383 7.379 13.039 1 98.25 21 SER B O 1
ATOM 1532 N N . ARG B 1 22 ? 8.844 6.82 15.133 1 98.75 22 ARG B N 1
ATOM 1533 C CA . ARG B 1 22 ? 9.305 8.164 15.461 1 98.75 22 ARG B CA 1
ATOM 1534 C C . ARG B 1 22 ? 10.641 8.461 14.781 1 98.75 22 ARG B C 1
ATOM 1536 O O . ARG B 1 22 ? 10.914 9.602 14.406 1 98.75 22 ARG B O 1
ATOM 1543 N N . LYS B 1 23 ? 11.516 7.48 14.656 1 98.88 23 LYS B N 1
ATOM 1544 C CA . LYS B 1 23 ? 12.781 7.688 13.969 1 98.88 23 LYS B CA 1
ATOM 1545 C C . LYS B 1 23 ? 12.562 7.941 12.477 1 98.88 23 LYS B C 1
ATOM 1547 O O . LYS B 1 23 ? 13.273 8.734 11.859 1 98.88 23 LYS B O 1
ATOM 1552 N N . LEU B 1 24 ? 11.586 7.215 11.93 1 98.81 24 LEU B N 1
ATOM 1553 C CA . LEU B 1 24 ? 11.211 7.48 10.539 1 98.81 24 LEU B CA 1
ATOM 1554 C C . LEU B 1 24 ? 10.805 8.938 10.359 1 98.81 24 LEU B C 1
ATOM 1556 O O . LEU B 1 24 ? 11.312 9.625 9.469 1 98.81 24 LEU B O 1
ATOM 1560 N N . LEU B 1 25 ? 9.953 9.438 11.234 1 98.81 25 LEU B N 1
ATOM 1561 C CA . LEU B 1 25 ? 9.484 10.82 11.156 1 98.81 25 LEU B CA 1
ATOM 1562 C C . LEU B 1 25 ? 10.617 11.797 11.43 1 98.81 25 LEU B C 1
ATOM 1564 O O . LEU B 1 25 ? 10.68 12.867 10.82 1 98.81 25 LEU B O 1
ATOM 1568 N N . TYR B 1 26 ? 11.469 11.391 12.414 1 98.81 26 TYR B N 1
ATOM 1569 C CA . TYR B 1 26 ? 12.617 12.227 12.742 1 98.81 26 TYR B CA 1
ATOM 1570 C C . TYR B 1 26 ? 13.453 12.516 11.5 1 98.81 26 TYR B C 1
ATOM 1572 O O . TYR B 1 26 ? 13.766 13.672 11.211 1 98.81 26 TYR B O 1
ATOM 1580 N N . HIS B 1 27 ? 13.82 11.484 10.781 1 98.81 27 HIS B N 1
ATOM 1581 C CA . HIS B 1 27 ? 14.68 11.656 9.617 1 98.81 27 HIS B CA 1
ATOM 1582 C C . HIS B 1 27 ? 13.945 12.359 8.484 1 98.81 27 HIS B C 1
ATOM 1584 O O . HIS B 1 27 ? 14.547 13.109 7.711 1 98.81 27 HIS B O 1
ATOM 1590 N N . LEU B 1 28 ? 12.641 12.18 8.359 1 98.75 28 LEU B N 1
ATOM 1591 C CA . LEU B 1 28 ? 11.828 12.922 7.398 1 98.75 28 LEU B CA 1
ATOM 1592 C C . LEU B 1 28 ? 11.883 14.414 7.684 1 98.75 28 LEU B C 1
ATOM 1594 O O . LEU B 1 28 ? 12.148 15.219 6.781 1 98.75 28 LEU B O 1
ATOM 1598 N N . ARG B 1 29 ? 11.656 14.742 8.953 1 98.5 29 ARG B N 1
ATOM 1599 C CA . ARG B 1 29 ? 11.656 16.141 9.367 1 98.5 29 ARG B CA 1
ATOM 1600 C C . ARG B 1 29 ? 13.023 16.781 9.125 1 98.5 29 ARG B C 1
ATOM 1602 O O . ARG B 1 29 ? 13.109 17.906 8.617 1 98.5 29 ARG B O 1
ATOM 1609 N N . ARG B 1 30 ? 14.016 16.078 9.531 1 98.25 30 ARG B N 1
ATOM 1610 C CA . ARG B 1 30 ? 15.367 16.609 9.391 1 98.25 30 ARG B CA 1
ATOM 1611 C C . ARG B 1 30 ? 15.742 16.781 7.918 1 98.25 30 ARG B C 1
ATOM 1613 O O . ARG B 1 30 ? 16.422 17.734 7.547 1 98.25 30 ARG B O 1
ATOM 1620 N N . TYR B 1 31 ? 15.344 15.836 7.152 1 98.56 31 TYR B N 1
ATOM 1621 C CA . TYR B 1 31 ? 15.562 15.961 5.715 1 98.56 31 TYR B CA 1
ATOM 1622 C C . TYR B 1 31 ? 14.922 17.234 5.176 1 98.56 31 TYR B C 1
ATOM 1624 O O . TYR B 1 31 ? 15.562 18.016 4.465 1 98.56 31 TYR B O 1
ATOM 1632 N N . GLN B 1 32 ? 13.695 17.5 5.504 1 97.62 32 GLN B N 1
ATOM 1633 C CA . GLN B 1 32 ? 12.914 18.609 4.98 1 97.62 32 GLN B CA 1
ATOM 1634 C C . GLN B 1 32 ? 13.438 19.953 5.512 1 97.62 32 GLN B C 1
ATOM 1636 O O . GLN B 1 32 ? 13.266 20.984 4.875 1 97.62 32 GLN B O 1
ATOM 1641 N N . ALA B 1 33 ? 14.016 19.859 6.637 1 96.38 33 ALA B N 1
ATOM 1642 C CA . ALA B 1 33 ? 14.547 21.062 7.27 1 96.38 33 ALA B CA 1
ATOM 1643 C C . ALA B 1 33 ? 15.789 21.562 6.539 1 96.38 33 ALA B C 1
ATOM 1645 O O . ALA B 1 33 ? 16.203 22.719 6.707 1 96.38 33 ALA B O 1
ATOM 1646 N N . GLN B 1 34 ? 16.484 20.641 5.758 1 94.31 34 GLN B N 1
ATOM 1647 C CA . GLN B 1 34 ? 17.672 21.031 5.023 1 94.31 34 GLN B CA 1
ATOM 1648 C C . GLN B 1 34 ? 17.312 21.797 3.758 1 94.31 34 GLN B C 1
ATOM 1650 O O . GLN B 1 34 ? 17.016 21.203 2.725 1 94.31 34 GLN B O 1
ATOM 1655 N N . THR B 1 35 ? 17.281 23.078 3.75 1 87.94 35 THR B N 1
ATOM 1656 C CA . THR B 1 35 ? 16.812 23.859 2.615 1 87.94 35 THR B CA 1
ATOM 1657 C C . THR B 1 35 ? 17.938 24.703 2.029 1 87.94 35 THR B C 1
ATOM 1659 O O . THR B 1 35 ? 17.844 25.203 0.909 1 87.94 35 THR B O 1
ATOM 1662 N N . THR B 1 36 ? 19.062 24.656 2.727 1 88.81 36 THR B N 1
ATOM 1663 C CA . THR B 1 36 ? 20.156 25.5 2.242 1 88.81 36 THR B CA 1
ATOM 1664 C C . THR B 1 36 ? 20.969 24.766 1.186 1 88.81 36 THR B C 1
ATOM 1666 O O . THR B 1 36 ? 20.938 23.547 1.102 1 88.81 36 THR B O 1
ATOM 1669 N N . GLY B 1 37 ? 21.453 25.312 0.186 1 88.81 37 GLY B N 1
ATOM 1670 C CA . GLY B 1 37 ? 22.203 24.734 -0.919 1 88.81 37 GLY B CA 1
ATOM 1671 C C . GLY B 1 37 ? 23.656 24.484 -0.587 1 88.81 37 GLY B C 1
ATOM 1672 O O . GLY B 1 37 ? 24.453 24.156 -1.468 1 88.81 37 GLY B O 1
ATOM 1673 N N . THR B 1 38 ? 24.078 24.547 0.702 1 92.31 38 THR B N 1
ATOM 1674 C CA . THR B 1 38 ? 25.469 24.312 1.085 1 92.31 38 THR B CA 1
ATOM 1675 C C . THR B 1 38 ? 25.812 22.844 0.988 1 92.31 38 THR B C 1
ATOM 1677 O O . THR B 1 38 ? 24.922 21.984 0.954 1 92.31 38 THR B O 1
ATOM 1680 N N . LEU B 1 39 ? 27.047 22.656 0.868 1 95.69 39 LEU B N 1
ATOM 1681 C CA . LEU B 1 39 ? 27.531 21.281 0.77 1 95.69 39 LEU B CA 1
ATOM 1682 C C . LEU B 1 39 ? 27.156 20.469 2.008 1 95.69 39 LEU B C 1
ATOM 1684 O O . LEU B 1 39 ? 26.797 19.297 1.905 1 95.69 39 LEU B O 1
ATOM 1688 N N . ARG B 1 40 ? 27.328 21.094 3.137 1 95.25 40 ARG B N 1
ATOM 1689 C CA . ARG B 1 40 ? 26.953 20.438 4.391 1 95.25 40 ARG B CA 1
ATOM 1690 C C . ARG B 1 40 ? 25.484 20.016 4.371 1 95.25 40 ARG B C 1
ATOM 1692 O O . ARG B 1 40 ? 25.156 18.891 4.754 1 95.25 40 ARG B O 1
ATOM 1699 N N . CYS B 1 41 ? 24.641 20.922 3.912 1 95.06 41 CYS B N 1
ATOM 1700 C CA . CYS B 1 41 ? 23.219 20.641 3.85 1 95.06 41 CYS B CA 1
ATOM 1701 C C . CYS B 1 41 ? 22.922 19.516 2.857 1 95.06 41 CYS B C 1
ATOM 1703 O O . CYS B 1 41 ? 22.078 18.656 3.115 1 95.06 41 CYS B O 1
ATOM 1705 N N . LYS B 1 42 ? 23.562 19.547 1.823 1 95.31 42 LYS B N 1
ATOM 1706 C CA . LYS B 1 42 ? 23.391 18.484 0.826 1 95.31 42 LYS B CA 1
ATOM 1707 C C . LYS B 1 42 ? 23.766 17.125 1.39 1 95.31 42 LYS B C 1
ATOM 1709 O O . LYS B 1 42 ? 23.078 16.141 1.156 1 95.31 42 LYS B O 1
ATOM 1714 N N . LEU B 1 43 ? 24.859 17.062 2.076 1 97.31 43 LEU B N 1
ATOM 1715 C CA . LEU B 1 43 ? 25.328 15.812 2.682 1 97.31 43 LEU B CA 1
ATOM 1716 C C . LEU B 1 43 ? 24.359 15.344 3.764 1 97.31 43 LEU B C 1
ATOM 1718 O O . LEU B 1 43 ? 24.062 14.148 3.857 1 97.31 43 LEU B O 1
ATOM 1722 N N . LEU B 1 44 ? 23.891 16.281 4.578 1 97.25 44 LEU B N 1
ATOM 1723 C CA . LEU B 1 44 ? 22.938 15.945 5.629 1 97.25 44 LEU B CA 1
ATOM 1724 C C . LEU B 1 44 ? 21.641 15.43 5.035 1 97.25 44 LEU B C 1
ATOM 1726 O O . LEU B 1 44 ? 21 14.523 5.594 1 97.25 44 LEU B O 1
ATOM 1730 N N . ARG B 1 45 ? 21.266 16.016 3.949 1 97.56 45 ARG B N 1
ATOM 1731 C CA . ARG B 1 45 ? 20.062 15.547 3.266 1 97.56 45 ARG B CA 1
ATOM 1732 C C . ARG B 1 45 ? 20.203 14.086 2.844 1 97.56 45 ARG B C 1
ATOM 1734 O O . ARG B 1 45 ? 19.297 13.281 3.043 1 97.56 45 ARG B O 1
ATOM 1741 N N . LYS B 1 46 ? 21.328 13.789 2.289 1 97.44 46 LYS B N 1
ATOM 1742 C CA . LYS B 1 46 ? 21.594 12.414 1.859 1 97.44 46 LYS B CA 1
ATOM 1743 C C . LYS B 1 46 ? 21.578 11.453 3.047 1 97.44 46 LYS B C 1
ATOM 1745 O O . LYS B 1 46 ? 21.078 10.336 2.945 1 97.44 46 LYS B O 1
ATOM 1750 N N . TRP B 1 47 ? 22.203 11.883 4.121 1 98.25 47 TRP B N 1
ATOM 1751 C CA . TRP B 1 47 ? 22.25 11.094 5.348 1 98.25 47 TRP B CA 1
ATOM 1752 C C . TRP B 1 47 ? 20.844 10.773 5.855 1 98.25 47 TRP B C 1
ATOM 1754 O O . TRP B 1 47 ? 20.516 9.617 6.098 1 98.25 47 TRP B O 1
ATOM 1764 N N . HIS B 1 48 ? 20.031 11.781 5.988 1 98.62 48 HIS B N 1
ATOM 1765 C CA . HIS B 1 48 ? 18.688 11.609 6.512 1 98.62 48 HIS B CA 1
ATOM 1766 C C . HIS B 1 48 ? 17.797 10.836 5.531 1 98.62 48 HIS B C 1
ATOM 1768 O O . HIS B 1 48 ? 16.922 10.078 5.945 1 98.62 48 HIS B O 1
ATOM 1774 N N . ALA B 1 49 ? 18.062 11.016 4.242 1 98.38 49 ALA B N 1
ATOM 1775 C CA . ALA B 1 49 ? 17.344 10.234 3.238 1 98.38 49 ALA B CA 1
ATOM 1776 C C . ALA B 1 49 ? 17.656 8.75 3.367 1 98.38 49 ALA B C 1
ATOM 1778 O O . ALA B 1 49 ? 16.766 7.906 3.256 1 98.38 49 ALA B O 1
ATOM 1779 N N . PHE B 1 50 ? 18.922 8.531 3.586 1 98.56 50 PHE B N 1
ATOM 1780 C CA . PHE B 1 50 ? 19.359 7.145 3.74 1 98.56 50 PHE B CA 1
ATOM 1781 C C . PHE B 1 50 ? 18.688 6.5 4.949 1 98.56 50 PHE B C 1
ATOM 1783 O O . PHE B 1 50 ? 18.094 5.422 4.836 1 98.56 50 PHE B O 1
ATOM 1790 N N . PHE B 1 51 ? 18.672 7.059 6.031 1 98.62 51 PHE B N 1
ATOM 1791 C CA . PHE B 1 51 ? 18.125 6.477 7.25 1 98.62 51 PHE B CA 1
ATOM 1792 C C . PHE B 1 51 ? 16.609 6.457 7.203 1 98.62 51 PHE B C 1
ATOM 1794 O O . PHE B 1 51 ? 15.969 5.551 7.746 1 98.62 51 PHE B O 1
ATOM 1801 N N . HIS B 1 52 ? 16.047 7.469 6.52 1 98.75 52 HIS B N 1
ATOM 1802 C CA . HIS B 1 52 ? 14.617 7.398 6.27 1 98.75 52 HIS B CA 1
ATOM 1803 C C . HIS B 1 52 ? 14.25 6.113 5.535 1 98.75 52 HIS B C 1
ATOM 1805 O O . HIS B 1 52 ? 13.266 5.453 5.883 1 98.75 52 HIS B O 1
ATOM 1811 N N . GLN B 1 53 ? 15 5.793 4.582 1 98.25 53 GLN B N 1
ATOM 1812 C CA . GLN B 1 53 ? 14.75 4.574 3.822 1 98.25 53 GLN B CA 1
ATOM 1813 C C . GLN B 1 53 ? 14.891 3.338 4.707 1 98.25 53 GLN B C 1
ATOM 1815 O O . GLN B 1 53 ? 14.086 2.41 4.617 1 98.25 53 GLN B O 1
ATOM 1820 N N . VAL B 1 54 ? 15.891 3.299 5.523 1 98.38 54 VAL B N 1
ATOM 1821 C CA . VAL B 1 54 ? 16.125 2.182 6.438 1 98.38 54 VAL B CA 1
ATOM 1822 C C . VAL B 1 54 ? 14.914 2.004 7.352 1 98.38 54 VAL B C 1
ATOM 1824 O O . VAL B 1 54 ? 14.375 0.902 7.469 1 98.38 54 VAL B O 1
ATOM 1827 N N . TRP B 1 55 ? 14.469 3.055 7.953 1 98.5 55 TRP B N 1
ATOM 1828 C CA . TRP B 1 55 ? 13.344 2.982 8.883 1 98.5 55 TRP B CA 1
ATOM 1829 C C . TRP B 1 55 ? 12.039 2.705 8.141 1 98.5 55 TRP B C 1
ATOM 1831 O O . TRP B 1 55 ? 11.125 2.094 8.695 1 98.5 55 TRP B O 1
ATOM 1841 N N . SER B 1 56 ? 11.969 3.182 6.887 1 98.56 56 SER B N 1
ATOM 1842 C CA . SER B 1 56 ? 10.805 2.855 6.066 1 98.56 56 SER B CA 1
ATOM 1843 C C . SER B 1 56 ? 10.688 1.351 5.852 1 98.56 56 SER B C 1
ATOM 1845 O O . SER B 1 56 ? 9.594 0.791 5.953 1 98.56 56 SER B O 1
ATOM 1847 N N . VAL B 1 57 ? 11.805 0.715 5.566 1 98.25 57 VAL B N 1
ATOM 1848 C CA . VAL B 1 57 ? 11.82 -0.729 5.363 1 98.25 57 VAL B CA 1
ATOM 1849 C C . VAL B 1 57 ? 11.461 -1.44 6.664 1 98.25 57 VAL B C 1
ATOM 1851 O O . VAL B 1 57 ? 10.648 -2.367 6.668 1 98.25 57 VAL B O 1
ATOM 1854 N N . ILE B 1 58 ? 12.016 -1.001 7.766 1 98.38 58 ILE B N 1
ATOM 1855 C CA . ILE B 1 58 ? 11.766 -1.605 9.07 1 98.38 58 ILE B CA 1
ATOM 1856 C C . ILE B 1 58 ? 10.289 -1.463 9.43 1 98.38 58 ILE B C 1
ATOM 1858 O O . ILE B 1 58 ? 9.68 -2.402 9.945 1 98.38 58 ILE B O 1
ATOM 1862 N N . CYS B 1 59 ? 9.719 -0.34 9.125 1 98.5 59 CYS B N 1
ATOM 1863 C CA . CYS B 1 59 ? 8.328 -0.053 9.453 1 98.5 59 CYS B CA 1
ATOM 1864 C C . CYS B 1 59 ? 7.383 -0.687 8.438 1 98.5 59 CYS B C 1
ATOM 1866 O O . CYS B 1 59 ? 6.191 -0.848 8.711 1 98.5 59 CYS B O 1
ATOM 1868 N N . GLY B 1 60 ? 7.859 -1.062 7.262 1 98.31 60 GLY B N 1
ATOM 1869 C CA . GLY B 1 60 ? 6.977 -1.459 6.176 1 98.31 60 GLY B CA 1
ATOM 1870 C C . GLY B 1 60 ? 6.051 -0.346 5.723 1 98.31 60 GLY B C 1
ATOM 1871 O O . GLY B 1 60 ? 4.895 -0.597 5.383 1 98.31 60 GLY B O 1
ATOM 1872 N N . ALA B 1 61 ? 6.527 0.868 5.844 1 98.69 61 ALA B N 1
ATOM 1873 C CA . ALA B 1 61 ? 5.73 2.039 5.492 1 98.69 61 ALA B CA 1
ATOM 1874 C C . ALA B 1 61 ? 6.297 2.742 4.266 1 98.69 61 ALA B C 1
ATOM 1876 O O . ALA B 1 61 ? 7.5 2.66 3.996 1 98.69 61 ALA B O 1
ATOM 1877 N N . ASP B 1 62 ? 5.426 3.338 3.508 1 98.69 62 ASP B N 1
ATOM 1878 C CA . ASP B 1 62 ? 5.82 4.141 2.354 1 98.69 62 ASP B CA 1
ATOM 1879 C C . ASP B 1 62 ? 5.371 5.59 2.516 1 98.69 62 ASP B C 1
ATOM 1881 O O . ASP B 1 62 ? 4.23 5.934 2.189 1 98.69 62 ASP B O 1
ATOM 1885 N N . ILE B 1 63 ? 6.215 6.414 3.053 1 98.81 63 ILE B N 1
ATOM 1886 C CA . ILE B 1 63 ? 6.02 7.84 3.293 1 98.81 63 ILE B CA 1
ATOM 1887 C C . ILE B 1 63 ? 7.137 8.633 2.617 1 98.81 63 ILE B C 1
ATOM 1889 O O . ILE B 1 63 ? 8.25 8.711 3.135 1 98.81 63 ILE B O 1
ATOM 1893 N N . PRO B 1 64 ? 6.809 9.219 1.537 1 98.69 64 PRO B N 1
ATOM 1894 C CA . PRO B 1 64 ? 7.852 9.922 0.783 1 98.69 64 PRO B CA 1
ATOM 1895 C C . PRO B 1 64 ? 8.453 11.094 1.558 1 98.69 64 PRO B C 1
ATOM 1897 O O . PRO B 1 64 ? 7.773 11.703 2.385 1 98.69 64 PRO B O 1
ATOM 1900 N N . LEU B 1 65 ? 9.672 11.422 1.214 1 98.5 65 LEU B N 1
ATOM 1901 C CA . LEU B 1 65 ? 10.414 12.477 1.887 1 98.5 65 LEU B CA 1
ATOM 1902 C C . LEU B 1 65 ? 9.773 13.844 1.629 1 98.5 65 LEU B C 1
ATOM 1904 O O . LEU B 1 65 ? 9.977 14.781 2.398 1 98.5 65 LEU B O 1
ATOM 1908 N N . ASN B 1 66 ? 9.023 13.969 0.566 1 97.88 66 ASN B N 1
ATOM 1909 C CA . ASN B 1 66 ? 8.414 15.258 0.235 1 97.88 66 ASN B CA 1
ATOM 1910 C C . ASN B 1 66 ? 6.957 15.32 0.692 1 97.88 66 ASN B C 1
ATOM 1912 O O . ASN B 1 66 ? 6.191 16.156 0.219 1 97.88 66 ASN B O 1
ATOM 1916 N N . SER B 1 67 ? 6.562 14.43 1.585 1 98.38 67 SER B N 1
ATOM 1917 C CA . SER B 1 67 ? 5.199 14.422 2.105 1 98.38 67 SER B CA 1
ATOM 1918 C C . SER B 1 67 ? 4.895 15.703 2.877 1 98.38 67 SER B C 1
ATOM 1920 O O . SER B 1 67 ? 5.781 16.266 3.52 1 98.38 67 SER B O 1
ATOM 1922 N N . GLN B 1 68 ? 3.633 16.172 2.816 1 98.5 68 GLN B N 1
ATOM 1923 C CA . GLN B 1 68 ? 3.158 17.344 3.549 1 98.5 68 GLN B CA 1
ATOM 1924 C C . GLN B 1 68 ? 2.4 16.922 4.809 1 98.5 68 GLN B C 1
ATOM 1926 O O . GLN B 1 68 ? 1.173 16.828 4.797 1 98.5 68 GLN B O 1
ATOM 1931 N N . ILE B 1 69 ? 3.143 16.734 5.871 1 98.69 69 ILE B N 1
ATOM 1932 C CA . ILE B 1 69 ? 2.59 16.219 7.117 1 98.69 69 ILE B CA 1
ATOM 1933 C C . ILE B 1 69 ? 2.807 17.219 8.242 1 98.69 69 ILE B C 1
ATOM 1935 O O . ILE B 1 69 ? 3.945 17.578 8.555 1 98.69 69 ILE B O 1
ATOM 1939 N N . GLY B 1 70 ? 1.667 17.656 8.867 1 98.5 70 GLY B N 1
ATOM 1940 C CA . GLY B 1 70 ? 1.767 18.531 10.023 1 98.5 70 GLY B CA 1
ATOM 1941 C C . GLY B 1 70 ? 2.453 17.875 11.211 1 98.5 70 GLY B C 1
ATOM 1942 O O . GLY B 1 70 ? 2.584 16.641 11.258 1 98.5 70 GLY B O 1
ATOM 1943 N N . GLY B 1 71 ? 2.873 18.719 12.125 1 98.31 71 GLY B N 1
ATOM 1944 C CA . GLY B 1 71 ? 3.584 18.234 13.297 1 98.31 71 GLY B CA 1
ATOM 1945 C C . GLY B 1 71 ? 2.703 17.438 14.234 1 98.31 71 GLY B C 1
ATOM 1946 O O . GLY B 1 71 ? 1.505 17.703 14.352 1 98.31 71 GLY B O 1
ATOM 1947 N N . GLY B 1 72 ? 3.336 16.422 14.852 1 98.56 72 GLY B N 1
ATOM 1948 C CA . GLY B 1 72 ? 2.666 15.703 15.922 1 98.56 72 GLY B CA 1
ATOM 1949 C C . GLY B 1 72 ? 1.964 14.453 15.445 1 98.56 72 GLY B C 1
ATOM 1950 O O . GLY B 1 72 ? 1.064 13.938 16.125 1 98.56 72 GLY B O 1
ATOM 1951 N N . LEU B 1 73 ? 2.338 13.938 14.305 1 98.75 73 LEU B N 1
ATOM 1952 C CA . LEU B 1 73 ? 1.779 12.68 13.836 1 98.75 73 LEU B CA 1
ATOM 1953 C C . LEU B 1 73 ? 2.246 11.516 14.711 1 98.75 73 LEU B C 1
ATOM 1955 O O . LEU B 1 73 ? 3.439 11.398 15 1 98.75 73 LEU B O 1
ATOM 1959 N N . ILE B 1 74 ? 1.305 10.719 15.094 1 98.62 74 ILE B N 1
ATOM 1960 C CA . ILE B 1 74 ? 1.616 9.492 15.82 1 98.62 74 ILE B CA 1
ATOM 1961 C C . ILE B 1 74 ? 1.207 8.281 14.984 1 98.62 74 ILE B C 1
ATOM 1963 O O . ILE B 1 74 ? 0.097 8.234 14.453 1 98.62 74 ILE B O 1
ATOM 1967 N N . MET B 1 75 ? 2.127 7.344 14.891 1 98.75 75 MET B N 1
ATOM 1968 C CA . MET B 1 75 ? 1.898 6.047 14.258 1 98.75 75 MET B CA 1
ATOM 1969 C C . MET B 1 75 ? 2.309 4.914 15.195 1 98.75 75 MET B C 1
ATOM 1971 O O . MET B 1 75 ? 3.41 4.375 15.078 1 98.75 75 MET B O 1
ATOM 1975 N N . PRO B 1 76 ? 1.435 4.477 16.062 1 98.19 76 PRO B N 1
ATOM 1976 C CA . PRO B 1 76 ? 1.829 3.455 17.031 1 98.19 76 PRO B CA 1
ATOM 1977 C C . PRO B 1 76 ? 2.293 2.158 16.375 1 98.19 76 PRO B C 1
ATOM 1979 O O . PRO B 1 76 ? 3.193 1.488 16.891 1 98.19 76 PRO B O 1
ATOM 1982 N N . HIS B 1 77 ? 1.665 1.708 15.391 1 98.5 77 HIS B N 1
ATOM 1983 C CA . HIS B 1 77 ? 1.998 0.562 14.547 1 98.5 77 HIS B CA 1
ATOM 1984 C C . HIS B 1 77 ? 2.148 0.974 13.094 1 98.5 77 HIS B C 1
ATOM 1986 O O . HIS B 1 77 ? 1.182 0.93 12.328 1 98.5 77 HIS B O 1
ATOM 1992 N N . PRO B 1 78 ? 3.33 1.359 12.688 1 98.44 78 PRO B N 1
ATOM 1993 C CA . PRO B 1 78 ? 3.533 2.043 11.406 1 98.44 78 PRO B CA 1
ATOM 1994 C C . PRO B 1 78 ? 3.408 1.104 10.211 1 98.44 78 PRO B C 1
ATOM 1996 O O . PRO B 1 78 ? 3.383 1.558 9.062 1 98.44 78 PRO B O 1
ATOM 1999 N N . ASN B 1 79 ? 3.232 -0.174 10.492 1 98.38 79 ASN B N 1
ATOM 2000 C CA . ASN B 1 79 ? 3.316 -1.184 9.445 1 98.38 79 ASN B CA 1
ATOM 2001 C C . ASN B 1 79 ? 2.238 -0.981 8.383 1 98.38 79 ASN B C 1
ATOM 2003 O O . ASN B 1 79 ? 1.048 -0.946 8.703 1 98.38 79 ASN B O 1
ATOM 2007 N N . GLY B 1 80 ? 2.715 -0.876 7.113 1 98.69 80 GLY B N 1
ATOM 2008 C CA . GLY B 1 80 ? 1.788 -0.894 5.992 1 98.69 80 GLY B CA 1
ATOM 2009 C C . GLY B 1 80 ? 1.171 0.463 5.707 1 98.69 80 GLY B C 1
ATOM 2010 O O . GLY B 1 80 ? 0.27 0.578 4.875 1 98.69 80 GLY B O 1
ATOM 2011 N N . ILE B 1 81 ? 1.601 1.485 6.359 1 98.94 81 ILE B N 1
ATOM 2012 C CA . ILE B 1 81 ? 1.087 2.824 6.09 1 98.94 81 ILE B CA 1
ATOM 2013 C C . ILE B 1 81 ? 1.653 3.338 4.77 1 98.94 81 ILE B C 1
ATOM 2015 O O . ILE B 1 81 ? 2.852 3.205 4.508 1 98.94 81 ILE B O 1
ATOM 2019 N N . VAL B 1 82 ? 0.767 3.783 3.887 1 98.94 82 VAL B N 1
ATOM 2020 C CA . VAL B 1 82 ? 1.158 4.371 2.609 1 98.94 82 VAL B CA 1
ATOM 2021 C C . VAL B 1 82 ? 0.553 5.766 2.475 1 98.94 82 VAL B C 1
ATOM 2023 O O . VAL B 1 82 ? -0.665 5.934 2.574 1 98.94 82 VAL B O 1
ATOM 2026 N N . ILE B 1 83 ? 1.362 6.805 2.281 1 98.88 83 ILE B N 1
ATOM 2027 C CA . ILE B 1 83 ? 0.916 8.18 2.109 1 98.88 83 ILE B CA 1
ATOM 2028 C C . ILE B 1 83 ? 1.401 8.719 0.764 1 98.88 83 ILE B C 1
ATOM 2030 O O . ILE B 1 83 ? 2.6 8.68 0.47 1 98.88 83 ILE B O 1
ATOM 2034 N N . HIS B 1 84 ? 0.434 9.156 -0.008 1 98.75 84 HIS B N 1
ATOM 2035 C CA . HIS B 1 84 ? 0.79 9.797 -1.268 1 98.75 84 HIS B CA 1
ATOM 2036 C C . HIS B 1 84 ? 1.497 11.125 -1.027 1 98.75 84 HIS B C 1
ATOM 2038 O O . HIS B 1 84 ? 1.103 11.898 -0.148 1 98.75 84 HIS B O 1
ATOM 2044 N N . PRO B 1 85 ? 2.508 11.477 -1.817 1 97.94 85 PRO B N 1
ATOM 2045 C CA . PRO B 1 85 ? 3.293 12.688 -1.573 1 97.94 85 PRO B CA 1
ATOM 2046 C C . PRO B 1 85 ? 2.463 13.961 -1.692 1 97.94 85 PRO B C 1
ATOM 2048 O O . PRO B 1 85 ? 2.793 14.977 -1.075 1 97.94 85 PRO B O 1
ATOM 2051 N N . ASP B 1 86 ? 1.389 13.898 -2.439 1 98.44 86 ASP B N 1
ATOM 2052 C CA . ASP B 1 86 ? 0.602 15.102 -2.68 1 98.44 86 ASP B CA 1
ATOM 2053 C C . ASP B 1 86 ? -0.521 15.234 -1.654 1 98.44 86 ASP B C 1
ATOM 2055 O O . ASP B 1 86 ? -1.266 16.219 -1.669 1 98.44 86 ASP B O 1
ATOM 2059 N N . ALA B 1 87 ? -0.687 14.281 -0.829 1 98.81 87 ALA B N 1
ATOM 2060 C CA . ALA B 1 87 ? -1.662 14.406 0.251 1 98.81 87 ALA B CA 1
ATOM 2061 C C . ALA B 1 87 ? -1.216 15.445 1.276 1 98.81 87 ALA B C 1
ATOM 2063 O O . ALA B 1 87 ? -0.019 15.695 1.432 1 98.81 87 ALA B O 1
ATOM 2064 N N . VAL B 1 88 ? -2.193 16.078 1.954 1 98.88 88 VAL B N 1
ATOM 2065 C CA . VAL B 1 88 ? -1.927 17.047 3.016 1 98.88 88 VAL B CA 1
ATOM 2066 C C . VAL B 1 88 ? -2.498 16.531 4.336 1 98.88 88 VAL B C 1
ATOM 2068 O O . VAL B 1 88 ? -3.686 16.203 4.422 1 98.88 88 VAL B O 1
ATOM 2071 N N . ILE B 1 89 ? -1.659 16.406 5.312 1 98.88 89 ILE B N 1
ATOM 2072 C CA . ILE B 1 89 ? -2.055 15.914 6.625 1 98.88 89 ILE B CA 1
ATOM 2073 C C . ILE B 1 89 ? -1.886 17.016 7.668 1 98.88 89 ILE B C 1
ATOM 2075 O O . ILE B 1 89 ? -0.818 17.625 7.77 1 98.88 89 ILE B O 1
ATOM 2079 N N . GLY B 1 90 ? -2.891 17.281 8.461 1 98.81 90 GLY B N 1
ATOM 2080 C CA . GLY B 1 90 ? -2.889 18.344 9.461 1 98.81 90 GLY B CA 1
ATOM 2081 C C . GLY B 1 90 ? -2.113 17.984 10.711 1 98.81 90 GLY B C 1
ATOM 2082 O O . GLY B 1 90 ? -1.332 17.031 10.711 1 98.81 90 GLY B O 1
ATOM 2083 N N . ALA B 1 91 ? -2.326 18.781 11.727 1 98.69 91 ALA B N 1
ATOM 2084 C CA . ALA B 1 91 ? -1.56 18.688 12.969 1 98.69 91 ALA B CA 1
ATOM 2085 C C . ALA B 1 91 ? -2.068 17.531 13.836 1 98.69 91 ALA B C 1
ATOM 2087 O O . ALA B 1 91 ? -3.277 17.312 13.938 1 98.69 91 ALA B O 1
ATOM 2088 N N . ASN B 1 92 ? -1.167 16.828 14.484 1 98.81 92 ASN B N 1
ATOM 2089 C CA . ASN B 1 92 ? -1.446 15.953 15.617 1 98.81 92 ASN B CA 1
ATOM 2090 C C . ASN B 1 92 ? -2.41 14.836 15.25 1 98.81 92 ASN B C 1
ATOM 2092 O O . ASN B 1 92 ? -3.324 14.516 16.016 1 98.81 92 ASN B O 1
ATOM 2096 N N . CYS B 1 93 ? -2.207 14.281 14.109 1 98.88 93 CYS B N 1
ATOM 2097 C CA . CYS B 1 93 ? -3.025 13.156 13.664 1 98.88 93 CYS B CA 1
ATOM 2098 C C . CYS B 1 93 ? -2.51 11.852 14.25 1 98.88 93 CYS B C 1
ATOM 2100 O O . CYS B 1 93 ? -1.373 11.773 14.719 1 98.88 93 CYS B O 1
ATOM 2102 N N . LEU B 1 94 ? -3.41 10.891 14.258 1 98.81 94 LEU B N 1
ATOM 2103 C CA . LEU B 1 94 ? -3.129 9.523 14.672 1 98.81 94 LEU B CA 1
ATOM 2104 C C . LEU B 1 94 ? -3.486 8.539 13.562 1 98.81 94 LEU B C 1
ATOM 2106 O O . LEU B 1 94 ? -4.637 8.484 13.117 1 98.81 94 LEU B O 1
ATOM 2110 N N . PHE B 1 95 ? -2.512 7.797 13.047 1 98.88 95 PHE B N 1
ATOM 2111 C CA . PHE B 1 95 ? -2.713 6.762 12.039 1 98.88 95 PHE B CA 1
ATOM 2112 C C . PHE B 1 95 ? -2.361 5.387 12.594 1 98.88 95 PHE B C 1
ATOM 2114 O O . PHE B 1 95 ? -1.228 5.16 13.023 1 98.88 95 PHE B O 1
ATOM 2121 N N . PHE B 1 96 ? -3.287 4.441 12.609 1 98.88 96 PHE B N 1
ATOM 2122 C CA . PHE B 1 96 ? -2.973 3.053 12.922 1 98.88 96 PHE B CA 1
ATOM 2123 C C . PHE B 1 96 ? -2.428 2.336 11.688 1 98.88 96 PHE B C 1
ATOM 2125 O O . PHE B 1 96 ? -2.236 2.953 10.641 1 98.88 96 PHE B O 1
ATOM 2132 N N . GLN B 1 97 ? -2.107 1.073 11.797 1 98.88 97 GLN B N 1
ATOM 2133 C CA . GLN B 1 97 ? -1.401 0.325 10.758 1 98.88 97 GLN B CA 1
ATOM 2134 C C . GLN B 1 97 ? -2.264 0.17 9.508 1 98.88 97 GLN B C 1
ATOM 2136 O O . GLN B 1 97 ? -3.494 0.164 9.594 1 98.88 97 GLN B O 1
ATOM 2141 N N . GLN B 1 98 ? -1.602 0.094 8.344 1 98.88 98 GLN B N 1
ATOM 2142 C CA . GLN B 1 98 ? -2.17 -0.276 7.047 1 98.88 98 GLN B CA 1
ATOM 2143 C C . GLN B 1 98 ? -3.135 0.794 6.543 1 98.88 98 GLN B C 1
ATOM 2145 O O . GLN B 1 98 ? -4.02 0.508 5.738 1 98.88 98 GLN B O 1
ATOM 2150 N N . VAL B 1 99 ? -2.977 1.998 7.035 1 98.94 99 VAL B N 1
ATOM 2151 C CA . VAL B 1 99 ? -3.707 3.146 6.508 1 98.94 99 VAL B CA 1
ATOM 2152 C C . VAL B 1 99 ? -3.119 3.561 5.16 1 98.94 99 VAL B C 1
ATOM 2154 O O . VAL B 1 99 ? -1.897 3.586 4.992 1 98.94 99 VAL B O 1
ATOM 2157 N N . THR B 1 100 ? -3.963 3.803 4.195 1 98.94 100 THR B N 1
ATOM 2158 C CA . THR B 1 100 ? -3.561 4.336 2.898 1 98.94 100 THR B CA 1
ATOM 2159 C C . THR B 1 100 ? -4.215 5.691 2.645 1 98.94 100 THR B C 1
ATOM 2161 O O . THR B 1 100 ? -5.434 5.828 2.752 1 98.94 100 THR B O 1
ATOM 2164 N N . ILE B 1 101 ? -3.461 6.699 2.404 1 98.88 101 ILE B N 1
ATOM 2165 C CA . ILE B 1 101 ? -3.879 8.023 1.965 1 98.88 101 ILE B CA 1
ATOM 2166 C C . ILE B 1 101 ? -3.4 8.266 0.535 1 98.88 101 ILE B C 1
ATOM 2168 O O . ILE B 1 101 ? -2.209 8.492 0.302 1 98.88 101 ILE B O 1
ATOM 2172 N N . GLY B 1 102 ? -4.367 8.25 -0.415 1 98.12 102 GLY B N 1
ATOM 2173 C CA . GLY B 1 102 ? -3.881 8.328 -1.782 1 98.12 102 GLY B CA 1
ATOM 2174 C C . GLY B 1 102 ? -4.973 8.641 -2.789 1 98.12 102 GLY B C 1
ATOM 2175 O O . GLY B 1 102 ? -6.043 9.125 -2.418 1 98.12 102 GLY B O 1
ATOM 2176 N N . THR B 1 103 ? -4.566 8.477 -4.082 1 96.81 103 THR B N 1
ATOM 2177 C CA . THR B 1 103 ? -5.48 8.766 -5.184 1 96.81 103 THR B CA 1
ATOM 2178 C C . THR B 1 103 ? -6.512 7.656 -5.336 1 96.81 103 THR B C 1
ATOM 2180 O O . THR B 1 103 ? -6.348 6.57 -4.773 1 96.81 103 THR B O 1
ATOM 2183 N N . GLY B 1 104 ? -7.535 7.973 -6.078 1 91.88 104 GLY B N 1
ATOM 2184 C CA . GLY B 1 104 ? -8.641 7.047 -6.258 1 91.88 104 GLY B CA 1
ATOM 2185 C C . GLY B 1 104 ? -9.992 7.668 -5.965 1 91.88 104 GLY B C 1
ATOM 2186 O O . GLY B 1 104 ? -10.086 8.867 -5.68 1 91.88 104 GLY B O 1
ATOM 2187 N N . GLY B 1 105 ? -10.961 6.887 -6.148 1 87.06 105 GLY B N 1
ATOM 2188 C CA . GLY B 1 105 ? -12.305 7.387 -5.902 1 87.06 105 GLY B CA 1
ATOM 2189 C C . GLY B 1 105 ? -12.844 8.234 -7.043 1 87.06 105 GLY B C 1
ATOM 21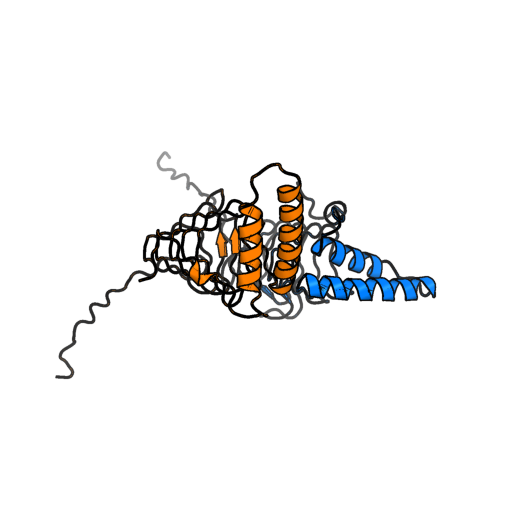90 O O . GLY B 1 105 ? -12.328 8.18 -8.164 1 87.06 105 GLY B O 1
ATOM 2191 N N . LYS B 1 106 ? -13.898 8.945 -6.684 1 85.25 106 LYS B N 1
ATOM 2192 C CA . LYS B 1 106 ? -14.609 9.719 -7.695 1 85.25 106 LYS B CA 1
ATOM 2193 C C . LYS B 1 106 ? -14.023 11.117 -7.836 1 85.25 106 LYS B C 1
ATOM 2195 O O . LYS B 1 106 ? -14.039 11.703 -8.922 1 85.25 106 LYS B O 1
ATOM 2200 N N . GLN B 1 107 ? -13.5 11.609 -6.758 1 92.44 107 GLN B N 1
ATOM 2201 C CA . GLN B 1 107 ? -12.945 12.961 -6.75 1 92.44 107 GLN B CA 1
ATOM 2202 C C . GLN B 1 107 ? -11.453 12.938 -7.09 1 92.44 107 GLN B C 1
ATOM 2204 O O . GLN B 1 107 ? -10.656 12.336 -6.371 1 92.44 107 GLN B O 1
ATOM 2209 N N . LYS B 1 108 ? -11.125 13.625 -8.125 1 95.06 108 LYS B N 1
ATOM 2210 C CA . LYS B 1 108 ? -9.727 13.648 -8.57 1 95.06 108 LYS B CA 1
ATOM 2211 C C . LYS B 1 108 ? -8.836 14.336 -7.535 1 95.06 108 LYS B C 1
ATOM 2213 O O . LYS B 1 108 ? -9.25 15.312 -6.91 1 95.06 108 LYS B O 1
ATOM 2218 N N . GLY B 1 109 ? -7.621 13.867 -7.453 1 97.56 109 GLY B N 1
ATOM 2219 C CA . GLY B 1 109 ? -6.668 14.453 -6.523 1 97.56 109 GLY B CA 1
ATOM 2220 C C . GLY B 1 109 ? -6.309 13.523 -5.375 1 97.56 109 GLY B C 1
ATOM 2221 O O . GLY B 1 109 ? -6.469 12.305 -5.48 1 97.56 109 GLY B O 1
ATOM 2222 N N . CYS B 1 110 ? -5.676 14.18 -4.305 1 98.44 110 CYS B N 1
ATOM 2223 C CA . CYS B 1 110 ? -5.281 13.469 -3.096 1 98.44 110 CYS B CA 1
ATOM 2224 C C . CYS B 1 110 ? -5.988 14.031 -1.871 1 98.44 110 CYS B C 1
ATOM 2226 O O . CYS B 1 110 ? -6.387 15.203 -1.863 1 98.44 110 CYS B O 1
ATOM 2228 N N . PRO B 1 111 ? -6.098 13.281 -0.854 1 98.81 111 PRO B N 1
ATOM 2229 C CA . PRO B 1 111 ? -6.836 13.703 0.338 1 98.81 111 PRO B CA 1
ATOM 2230 C C . PRO B 1 111 ? -6.18 14.883 1.053 1 98.81 111 PRO B C 1
ATOM 2232 O O . PRO B 1 111 ? -4.949 14.992 1.067 1 98.81 111 PRO B O 1
ATOM 2235 N N . ARG B 1 112 ? -7.008 15.75 1.595 1 98.88 112 ARG B N 1
ATOM 2236 C CA . ARG B 1 112 ? -6.625 16.766 2.576 1 98.88 112 ARG B CA 1
ATOM 2237 C C . ARG B 1 112 ? -7.203 16.438 3.949 1 98.88 112 ARG B C 1
ATOM 2239 O O . ARG B 1 112 ? -8.414 16.547 4.16 1 98.88 112 ARG B O 1
ATOM 2246 N N . ILE B 1 113 ? -6.375 16.062 4.824 1 98.88 113 ILE B N 1
ATOM 2247 C CA . ILE B 1 113 ? -6.766 15.625 6.164 1 98.88 113 ILE B CA 1
ATOM 2248 C C . ILE B 1 113 ? -6.555 16.766 7.156 1 98.88 113 ILE B C 1
ATOM 2250 O O . ILE B 1 113 ? -5.457 17.312 7.254 1 98.88 113 ILE B O 1
ATOM 2254 N N . GLY B 1 114 ? -7.57 17.141 7.898 1 98.75 114 GLY B N 1
ATOM 2255 C CA . GLY B 1 114 ? -7.48 18.188 8.906 1 98.75 114 GLY B CA 1
ATOM 2256 C C . GLY B 1 114 ? -6.648 17.781 10.109 1 98.75 114 GLY B C 1
ATOM 2257 O O . GLY B 1 114 ? -5.898 16.812 10.055 1 98.75 114 GLY B O 1
ATOM 2258 N N . GLY B 1 115 ? -6.715 18.641 11.133 1 98.62 115 GLY B N 1
ATOM 2259 C CA . GLY B 1 115 ? -5.949 18.391 12.344 1 98.62 115 GLY B CA 1
ATOM 2260 C C . GLY B 1 115 ? -6.664 17.469 13.328 1 98.62 115 GLY B C 1
ATOM 2261 O O . GLY B 1 115 ? -7.895 17.453 13.375 1 98.62 115 GLY B O 1
ATOM 2262 N N . HIS B 1 116 ? -5.836 16.719 14.07 1 98.62 116 HIS B N 1
ATOM 2263 C CA . HIS B 1 116 ? -6.316 15.781 15.086 1 98.62 116 HIS B CA 1
ATOM 2264 C C . HIS B 1 116 ? -7.34 14.812 14.508 1 98.62 116 HIS B C 1
ATOM 2266 O O . HIS B 1 116 ? -8.422 14.633 15.078 1 98.62 116 HIS B O 1
ATOM 2272 N N . VAL B 1 117 ? -7.082 14.328 13.414 1 98.81 117 VAL B N 1
ATOM 2273 C CA . VAL B 1 117 ? -7.879 13.266 12.812 1 98.81 117 VAL B CA 1
ATOM 2274 C C . VAL B 1 117 ? -7.316 11.906 13.211 1 98.81 117 VAL B C 1
ATOM 2276 O O . VAL B 1 117 ? -6.109 11.672 13.117 1 98.81 117 VAL B O 1
ATOM 2279 N N . ASP B 1 118 ? -8.117 11.047 13.68 1 98.81 118 ASP B N 1
ATOM 2280 C CA . ASP B 1 118 ? -7.758 9.672 14.031 1 98.81 118 ASP B CA 1
ATOM 2281 C C . ASP B 1 118 ? -8.227 8.695 12.961 1 98.81 118 ASP B C 1
ATOM 2283 O O . ASP B 1 118 ? -9.422 8.609 12.664 1 98.81 118 ASP B O 1
ATOM 2287 N N . ILE B 1 119 ? -7.301 7.973 12.43 1 98.88 119 ILE B N 1
ATOM 2288 C CA . ILE B 1 119 ? -7.641 7.039 11.359 1 98.88 119 ILE B CA 1
ATOM 2289 C C . ILE B 1 119 ? -7.359 5.609 11.82 1 98.88 119 ILE B C 1
ATOM 2291 O O . ILE B 1 119 ? -6.219 5.262 12.125 1 98.88 119 ILE B O 1
ATOM 2295 N N . GLY B 1 120 ? -8.406 4.809 11.805 1 98.88 120 GLY B N 1
ATOM 2296 C CA . GLY B 1 120 ? -8.336 3.436 12.281 1 98.88 120 GLY B CA 1
ATOM 2297 C C . GLY B 1 120 ? -7.555 2.521 11.359 1 98.88 120 GLY B C 1
ATOM 2298 O O . GLY B 1 120 ? -7.27 2.883 10.211 1 98.88 120 GLY B O 1
ATOM 2299 N N . ALA B 1 121 ? -7.289 1.379 11.93 1 98.88 121 ALA B N 1
ATOM 2300 C CA . ALA B 1 121 ? -6.445 0.414 11.227 1 98.88 121 ALA B CA 1
ATOM 2301 C C . ALA B 1 121 ? -7.074 0.006 9.898 1 98.88 121 ALA B C 1
ATOM 2303 O O . ALA B 1 121 ? -8.281 -0.234 9.82 1 98.88 121 ALA B O 1
ATOM 2304 N N . GLY B 1 122 ? -6.188 -0.018 8.844 1 98.88 122 GLY B N 1
ATOM 2305 C CA . GLY B 1 122 ? -6.598 -0.576 7.566 1 98.88 122 GLY B CA 1
ATOM 2306 C C . GLY B 1 122 ? -7.43 0.383 6.738 1 98.88 122 GLY B C 1
ATOM 2307 O O . GLY B 1 122 ? -7.785 0.079 5.598 1 98.88 122 GLY B O 1
ATOM 2308 N N . ALA B 1 123 ? -7.734 1.535 7.227 1 98.94 123 ALA B N 1
ATOM 2309 C CA . ALA B 1 123 ? -8.586 2.475 6.504 1 98.94 123 ALA B CA 1
ATOM 2310 C C . ALA B 1 123 ? -7.902 2.975 5.234 1 98.94 123 ALA B C 1
ATOM 2312 O O . ALA B 1 123 ? -6.672 3.064 5.18 1 98.94 123 ALA B O 1
ATOM 2313 N N . LYS B 1 124 ? -8.695 3.217 4.199 1 98.94 124 LYS B N 1
ATOM 2314 C CA . LYS B 1 124 ? -8.25 3.801 2.938 1 98.94 124 LYS B CA 1
ATOM 2315 C C . LYS B 1 124 ? -8.969 5.117 2.658 1 98.94 124 LYS B C 1
ATOM 2317 O O . LYS B 1 124 ? -10.195 5.148 2.529 1 98.94 124 LYS B O 1
ATOM 2322 N N . VAL B 1 125 ? -8.289 6.184 2.652 1 98.88 125 VAL B N 1
ATOM 2323 C CA . VAL B 1 125 ? -8.805 7.496 2.283 1 98.88 125 VAL B CA 1
ATOM 2324 C C . VAL B 1 125 ? -8.328 7.867 0.883 1 98.88 125 VAL B C 1
ATOM 2326 O O . VAL B 1 125 ? -7.137 8.109 0.671 1 98.88 125 VAL B O 1
ATOM 2329 N N . LEU B 1 126 ? -9.312 7.98 -0.027 1 98.62 126 LEU B N 1
ATOM 2330 C CA . LEU B 1 126 ? -8.906 7.996 -1.43 1 98.62 126 LEU B CA 1
ATOM 2331 C C . LEU B 1 126 ? -9.562 9.156 -2.17 1 98.62 126 LEU B C 1
ATOM 2333 O O . LEU B 1 126 ? -10.75 9.43 -1.993 1 98.62 126 LEU B O 1
ATOM 2337 N N . GLY B 1 127 ? -8.75 9.781 -3.043 1 98.06 127 GLY B N 1
ATOM 2338 C CA . GLY B 1 127 ? -9.258 10.836 -3.902 1 98.06 127 GLY B CA 1
ATOM 2339 C C . GLY B 1 127 ? -9.195 12.211 -3.256 1 98.06 127 GLY B C 1
ATOM 2340 O O . GLY B 1 127 ? -8.703 12.352 -2.135 1 98.06 127 GLY B O 1
ATOM 2341 N N . GLY B 1 128 ? -9.555 13.211 -4.012 1 98.25 128 GLY B N 1
ATOM 2342 C CA . GLY B 1 128 ? -9.5 14.594 -3.547 1 98.25 128 GLY B CA 1
ATOM 2343 C C . GLY B 1 128 ? -10.562 14.914 -2.514 1 98.25 128 GLY B C 1
ATOM 2344 O O . GLY B 1 128 ? -11.297 15.898 -2.658 1 98.25 128 GLY B O 1
ATOM 2345 N N . VAL B 1 129 ? -10.633 14.211 -1.413 1 98.5 129 VAL B N 1
ATOM 2346 C CA . VAL B 1 129 ? -11.633 14.422 -0.366 1 98.5 129 VAL B CA 1
ATOM 2347 C C . VAL B 1 129 ? -11.031 15.273 0.752 1 98.5 129 VAL B C 1
ATOM 2349 O O . VAL B 1 129 ? -9.812 15.336 0.908 1 98.5 129 VAL B O 1
ATOM 2352 N N . VAL B 1 130 ? -11.938 15.867 1.521 1 98.75 130 VAL B N 1
ATOM 2353 C CA . VAL B 1 130 ? -11.547 16.656 2.682 1 98.75 130 VAL B CA 1
ATOM 2354 C C . VAL B 1 130 ? -12.047 15.984 3.959 1 98.75 130 VAL B C 1
ATOM 2356 O O . VAL B 1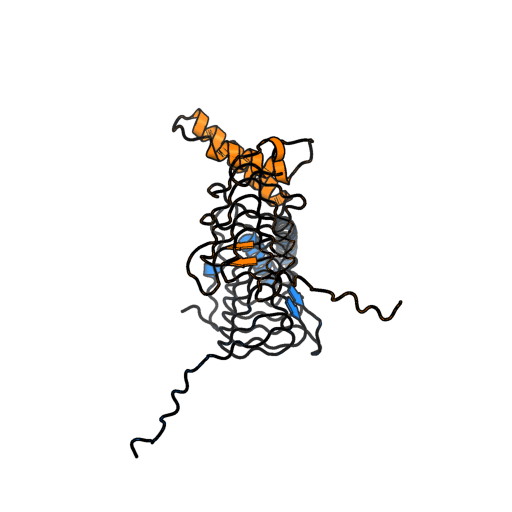 130 ? -13.234 15.68 4.082 1 98.75 130 VAL B O 1
ATOM 2359 N N . ILE B 1 131 ? -11.133 15.688 4.824 1 98.81 131 ILE B N 1
ATOM 2360 C CA . ILE B 1 131 ? -11.469 15.18 6.148 1 98.81 131 ILE B CA 1
ATOM 2361 C C . ILE B 1 131 ? -11.359 16.297 7.176 1 98.81 131 ILE B C 1
ATOM 2363 O O . ILE B 1 131 ? -10.289 16.906 7.34 1 98.81 131 ILE B O 1
ATOM 2367 N N . GLY B 1 132 ? -12.414 16.594 7.883 1 98.56 132 GLY B N 1
ATOM 2368 C CA . GLY B 1 132 ? -12.461 17.719 8.805 1 98.56 132 GLY B CA 1
ATOM 2369 C C . GLY B 1 132 ? -11.695 17.469 10.086 1 98.56 132 GLY B C 1
ATOM 2370 O O . GLY B 1 132 ? -11.391 16.312 10.422 1 98.56 132 GLY B O 1
ATOM 2371 N N . ASP B 1 133 ? -11.469 18.594 10.82 1 98.5 133 ASP B N 1
ATOM 2372 C CA . ASP B 1 133 ? -10.742 18.516 12.086 1 98.5 133 ASP B CA 1
ATOM 2373 C C . ASP B 1 133 ? -11.469 17.609 13.078 1 98.5 133 ASP B C 1
ATOM 2375 O O . ASP B 1 133 ? -12.695 17.594 13.125 1 98.5 133 ASP B O 1
ATOM 2379 N N . HIS B 1 134 ? -10.664 16.859 13.82 1 98.38 134 HIS B N 1
ATOM 2380 C CA . HIS B 1 134 ? -11.148 16.031 14.922 1 98.38 134 HIS B CA 1
ATOM 2381 C C . HIS B 1 134 ? -12.039 14.906 14.414 1 98.38 134 HIS B C 1
ATOM 2383 O O . HIS B 1 134 ? -12.758 14.273 15.188 1 98.38 134 HIS B O 1
ATOM 2389 N N . ALA B 1 135 ? -12.086 14.695 13.109 1 98.38 135 ALA B N 1
ATOM 2390 C CA . ALA B 1 135 ? -12.828 13.562 12.555 1 98.38 135 ALA B CA 1
ATOM 2391 C C . ALA B 1 135 ? -12.188 12.234 12.969 1 98.38 135 ALA B C 1
ATOM 2393 O O . ALA B 1 135 ? -11.008 12.195 13.32 1 98.38 135 ALA B O 1
ATOM 2394 N N . LYS B 1 136 ? -13.016 11.227 12.93 1 98.69 136 LYS B N 1
ATOM 2395 C CA . LYS B 1 136 ? -12.586 9.852 13.188 1 98.69 136 LYS B CA 1
ATOM 2396 C C . LYS B 1 136 ? -12.953 8.938 12.031 1 98.69 136 LYS B C 1
ATOM 2398 O O . LYS B 1 136 ? -14.102 8.938 11.57 1 98.69 136 LYS B O 1
ATOM 2403 N N . ILE B 1 137 ? -12 8.258 11.555 1 98.81 137 ILE B N 1
ATOM 2404 C CA . ILE B 1 137 ? -12.219 7.266 10.508 1 98.81 137 ILE B CA 1
ATOM 2405 C C . ILE B 1 137 ? -12.133 5.859 11.094 1 98.81 137 ILE B C 1
ATOM 2407 O O . ILE B 1 137 ? -11.125 5.492 11.695 1 98.81 137 ILE B O 1
ATOM 2411 N N . GLY B 1 138 ? -13.148 5.055 10.914 1 98.62 138 GLY B N 1
ATOM 2412 C CA . GLY B 1 138 ? -13.188 3.713 11.469 1 98.62 138 GLY B CA 1
ATOM 2413 C C . GLY B 1 138 ? -12.242 2.754 10.773 1 98.62 138 GLY B C 1
ATOM 2414 O O . GLY B 1 138 ? -11.781 3.023 9.656 1 98.62 138 GLY B O 1
ATOM 2415 N N . ALA B 1 139 ? -12.031 1.636 11.516 1 98.81 139 ALA B N 1
ATOM 2416 C CA . ALA B 1 139 ? -11.164 0.598 10.969 1 98.81 139 ALA B CA 1
ATOM 2417 C C . ALA B 1 139 ? -11.703 0.082 9.641 1 98.81 139 ALA B C 1
ATOM 2419 O O . ALA B 1 139 ? -12.914 -0.103 9.477 1 98.81 139 ALA B O 1
ATOM 2420 N N . ASN B 1 140 ? -10.773 -0.041 8.672 1 98.81 140 ASN B N 1
ATOM 2421 C CA . ASN B 1 140 ? -10.992 -0.6 7.34 1 98.81 140 ASN B CA 1
ATOM 2422 C C . ASN B 1 140 ? -11.953 0.262 6.52 1 98.81 140 ASN B C 1
ATOM 2424 O O . ASN B 1 140 ? -12.32 -0.103 5.402 1 98.81 140 ASN B O 1
ATOM 2428 N N . ALA B 1 141 ? -12.375 1.357 7.059 1 98.75 141 ALA B N 1
ATOM 2429 C CA . ALA B 1 141 ? -13.266 2.219 6.289 1 98.75 141 ALA B CA 1
ATOM 2430 C C . ALA B 1 141 ? -12.625 2.625 4.965 1 98.75 141 ALA B C 1
ATOM 2432 O O . ALA B 1 141 ? -11.414 2.883 4.902 1 98.75 141 ALA B O 1
ATOM 2433 N N . VAL B 1 142 ? -13.414 2.654 3.918 1 98.81 142 VAL B N 1
ATOM 2434 C CA . VAL B 1 142 ? -13 3.234 2.643 1 98.81 142 VAL B CA 1
ATOM 2435 C C . VAL B 1 142 ? -13.719 4.562 2.424 1 98.81 142 VAL B C 1
ATOM 2437 O O . VAL B 1 142 ? -14.914 4.59 2.111 1 98.81 142 VAL B O 1
ATOM 2440 N N . VAL B 1 143 ? -13 5.605 2.549 1 98.69 143 VAL B N 1
ATOM 2441 C CA . VAL B 1 143 ? -13.562 6.953 2.498 1 98.69 143 VAL B CA 1
ATOM 2442 C C . VAL B 1 143 ? -13.398 7.527 1.095 1 98.69 143 VAL B C 1
ATOM 2444 O O . VAL B 1 143 ? -12.273 7.707 0.621 1 98.69 143 VAL B O 1
ATOM 2447 N N . LEU B 1 144 ? -14.523 7.863 0.472 1 98.12 144 LEU B N 1
ATOM 2448 C CA . LEU B 1 144 ? -14.531 8.359 -0.9 1 98.12 144 LEU B CA 1
ATOM 2449 C C . LEU B 1 144 ? -15.25 9.703 -0.989 1 98.12 144 LEU B C 1
ATOM 2451 O O . LEU B 1 144 ? -15.469 10.227 -2.084 1 98.12 144 LEU B O 1
ATOM 2455 N N . CYS B 1 145 ? -15.664 10.195 0.141 1 97.25 145 CYS B N 1
ATOM 2456 C CA . CYS B 1 145 ? -16.344 11.484 0.209 1 97.25 145 CYS B CA 1
ATOM 2457 C C . CYS B 1 145 ? -15.836 12.297 1.396 1 97.25 145 CYS B C 1
ATOM 2459 O O . CYS B 1 145 ? -15.109 11.781 2.246 1 97.25 145 CYS B O 1
ATOM 2461 N N . ASP B 1 146 ? -16.234 13.531 1.366 1 98.31 146 ASP B N 1
ATOM 2462 C CA . ASP B 1 146 ? -15.797 14.414 2.441 1 98.31 146 ASP B CA 1
ATOM 2463 C C . ASP B 1 146 ? -16.375 13.969 3.787 1 98.31 146 ASP B C 1
ATOM 2465 O O . ASP B 1 146 ? -17.484 13.438 3.848 1 98.31 146 ASP B O 1
ATOM 2469 N N . VAL B 1 147 ? -15.648 14.188 4.848 1 98.44 147 VAL B N 1
ATOM 2470 C CA . VAL B 1 147 ? -16.062 13.922 6.227 1 98.44 147 VAL B CA 1
ATOM 2471 C C . VAL B 1 147 ? -16.016 15.219 7.035 1 98.44 147 VAL B C 1
ATOM 2473 O O . VAL B 1 147 ? -14.961 15.836 7.172 1 98.44 147 VAL B O 1
ATOM 2476 N N . PRO B 1 148 ? -17.109 15.664 7.641 1 98 148 PRO B N 1
ATOM 2477 C CA . PRO B 1 148 ? -17.141 16.922 8.398 1 98 148 PRO B CA 1
ATOM 2478 C C . PRO B 1 148 ? -16.312 16.859 9.672 1 98 148 PRO B C 1
ATOM 2480 O O . PRO B 1 148 ? -15.945 15.781 10.125 1 98 148 PRO B O 1
ATOM 2483 N N . ASN B 1 149 ? -16.078 18.109 10.195 1 97.75 149 ASN B N 1
ATOM 2484 C CA . ASN B 1 149 ? -15.422 18.188 11.492 1 97.75 149 ASN B CA 1
ATOM 2485 C C . ASN B 1 149 ? -16.156 17.359 12.547 1 97.75 149 ASN B C 1
ATOM 2487 O O . ASN B 1 149 ? -17.375 17.328 12.578 1 97.75 149 ASN B O 1
ATOM 2491 N N . HIS B 1 150 ? -15.359 16.594 13.305 1 97.38 150 HIS B N 1
ATOM 2492 C CA . HIS B 1 150 ? -15.844 15.906 14.492 1 97.38 150 HIS B CA 1
ATOM 2493 C C . HIS B 1 150 ? -16.719 14.711 14.117 1 97.38 150 HIS B C 1
ATOM 2495 O O . HIS B 1 150 ? -17.297 14.062 14.984 1 97.38 150 HIS B O 1
ATOM 2501 N N . ALA B 1 151 ? -16.859 14.438 12.844 1 97.62 151 ALA B N 1
ATOM 2502 C CA . ALA B 1 151 ? -17.703 13.312 12.406 1 97.62 151 ALA B CA 1
ATOM 2503 C C . ALA B 1 151 ? -16.906 12.008 12.43 1 97.62 151 ALA B C 1
ATOM 2505 O O . ALA B 1 151 ? -15.68 12.016 12.461 1 97.62 151 ALA B O 1
ATOM 2506 N N . THR B 1 152 ? -17.703 10.961 12.477 1 98.19 152 THR B N 1
ATOM 2507 C CA . THR B 1 152 ? -17.125 9.625 12.367 1 98.19 152 THR B CA 1
ATOM 2508 C C . THR B 1 152 ? -17.594 8.93 11.094 1 98.19 152 THR B C 1
ATOM 2510 O O . THR B 1 152 ? -18.797 8.891 10.805 1 98.19 152 THR B O 1
ATOM 2513 N N . ALA B 1 153 ? -16.688 8.484 10.297 1 98.38 153 ALA B N 1
ATOM 2514 C CA . ALA B 1 153 ? -16.984 7.754 9.07 1 98.38 153 ALA B CA 1
ATOM 2515 C C . ALA B 1 153 ? -16.609 6.281 9.195 1 98.38 153 ALA B C 1
ATOM 2517 O O . ALA B 1 153 ? -15.492 5.961 9.617 1 98.38 153 ALA B O 1
ATOM 2518 N N . VAL B 1 154 ? -17.516 5.355 8.828 1 98.25 154 VAL B N 1
ATOM 2519 C CA . VAL B 1 154 ? -17.25 3.922 8.93 1 98.25 154 VAL B CA 1
ATOM 2520 C C . VAL B 1 154 ? -17.844 3.203 7.719 1 98.25 154 VAL B C 1
ATOM 2522 O O . VAL B 1 154 ? -18.734 3.734 7.047 1 98.25 154 VAL B O 1
ATOM 2525 N N . GLY B 1 155 ? -17.188 2.064 7.387 1 97 155 GLY B N 1
ATOM 2526 C CA . GLY B 1 155 ? -17.797 1.195 6.391 1 97 155 GLY B CA 1
ATOM 2527 C C . GLY B 1 155 ? -17.125 1.284 5.031 1 97 155 GLY B C 1
ATOM 2528 O O . GLY B 1 155 ? -16.156 2.027 4.863 1 97 155 GLY B O 1
ATOM 2529 N N . ILE B 1 156 ? -17.672 0.451 4.027 1 97.31 156 ILE B N 1
ATOM 2530 C CA . ILE B 1 156 ? -17.125 0.325 2.682 1 97.31 156 ILE B CA 1
ATOM 2531 C C . ILE B 1 156 ? -18.25 0.344 1.657 1 97.31 156 ILE B C 1
ATOM 2533 O O . ILE B 1 156 ? -18.969 -0.649 1.491 1 97.31 156 ILE B O 1
ATOM 2537 N N . PRO B 1 157 ? -18.562 1.367 1.014 1 95.62 157 PRO B N 1
ATOM 2538 C CA . PRO B 1 157 ? -17.938 2.67 1.242 1 95.62 157 PRO B CA 1
ATOM 2539 C C . PRO B 1 157 ? -18.344 3.295 2.576 1 95.62 157 PRO B C 1
ATOM 2541 O O . PRO B 1 157 ? -19.375 2.938 3.141 1 95.62 157 PRO B O 1
ATOM 2544 N N . ALA B 1 158 ? -17.484 4.188 2.988 1 97 158 ALA B N 1
ATOM 2545 C CA . ALA B 1 158 ? -17.688 4.789 4.301 1 97 158 ALA B CA 1
ATOM 2546 C C . ALA B 1 158 ? -18.906 5.719 4.289 1 97 158 ALA B C 1
ATOM 2548 O O . ALA B 1 158 ? -19.141 6.434 3.312 1 97 158 ALA B O 1
ATOM 2549 N N . ARG B 1 159 ? -19.578 5.734 5.379 1 96.38 159 ARG B N 1
ATOM 2550 C CA . ARG B 1 159 ? -20.672 6.656 5.656 1 96.38 159 ARG B CA 1
ATOM 2551 C C . ARG B 1 159 ? -20.469 7.355 7 1 96.38 159 ARG B C 1
ATOM 2553 O O . ARG B 1 159 ? -19.797 6.828 7.887 1 96.38 159 ARG B O 1
ATOM 2560 N N . ILE B 1 160 ? -21.078 8.555 7.074 1 96.25 160 ILE B N 1
ATOM 2561 C CA . ILE B 1 160 ? -20.984 9.328 8.305 1 96.25 160 ILE B CA 1
ATOM 2562 C C . ILE B 1 160 ? -21.969 8.773 9.336 1 96.25 160 ILE B C 1
ATOM 2564 O O . ILE B 1 160 ? -23.141 8.57 9.039 1 96.25 160 ILE B O 1
ATOM 2568 N N . LEU B 1 161 ? -21.453 8.406 10.5 1 91.25 161 LEU B N 1
ATOM 2569 C CA . LEU B 1 161 ? -22.328 7.957 11.57 1 91.25 161 LEU B CA 1
ATOM 2570 C C . LEU B 1 161 ? -23.172 9.109 12.109 1 91.25 161 LEU B C 1
ATOM 2572 O O . LEU B 1 161 ? -22.656 10.219 12.305 1 91.25 161 LEU B O 1
ATOM 2576 N N . LYS B 1 162 ? -24.578 8.984 11.891 1 75.62 162 LYS B N 1
ATOM 2577 C CA . LYS B 1 162 ? -25.484 9.961 12.484 1 75.62 162 LYS B CA 1
ATOM 2578 C C . LYS B 1 162 ? -25.484 9.859 14.008 1 75.62 162 LYS B C 1
ATOM 2580 O O . LYS B 1 162 ? -25.297 8.766 14.562 1 75.62 162 LYS B O 1
ATOM 2585 N N . CYS B 1 163 ? -24.938 10.711 14.656 1 53.72 163 CYS B N 1
ATOM 2586 C CA . CYS B 1 163 ? -25.125 10.703 16.109 1 53.72 163 CYS B CA 1
ATOM 2587 C C . CYS B 1 163 ? -26.578 10.406 16.469 1 53.72 163 CYS B C 1
ATOM 2589 O O . CYS B 1 163 ? -27.484 11.133 16.062 1 53.72 163 CYS B O 1
ATOM 2591 N N . GLU B 1 164 ? -26.984 9.133 16.312 1 46.72 164 GLU B N 1
ATOM 2592 C CA . GLU B 1 164 ? -28.297 8.891 16.891 1 46.72 164 GLU B CA 1
ATOM 2593 C C . GLU B 1 164 ? -28.391 9.484 18.297 1 46.72 164 GLU B C 1
ATOM 2595 O O . GLU B 1 164 ? -27.656 9.094 19.203 1 46.72 164 GLU B O 1
ATOM 2600 N N . VAL B 1 165 ? -28.578 10.75 18.453 1 41.12 165 VAL B N 1
ATOM 2601 C CA . VAL B 1 165 ? -29.156 11.094 19.75 1 41.12 165 VAL B CA 1
ATOM 2602 C C . VAL B 1 165 ? -30.344 10.164 20.047 1 41.12 165 VAL B C 1
ATOM 2604 O O . VAL B 1 165 ? -31.359 10.195 19.344 1 41.12 165 VAL B O 1
ATOM 2607 N N . GLU B 1 166 ? -30.156 8.906 20.172 1 39.47 166 GLU B N 1
ATOM 2608 C CA . GLU B 1 166 ? -31.203 8.125 20.812 1 39.47 166 GLU B CA 1
ATOM 2609 C C . GLU B 1 166 ? -31.859 8.914 21.953 1 39.47 166 GLU B C 1
ATOM 2611 O O . GLU B 1 166 ? -31.203 9.273 22.922 1 39.47 166 GLU B O 1
ATOM 2616 N N . GLU B 1 167 ? -32.875 9.773 21.672 1 38 167 GLU B N 1
ATOM 2617 C CA . GLU B 1 167 ? -33.969 10.023 22.609 1 38 167 GLU B CA 1
ATOM 2618 C C . GLU B 1 167 ? -34.5 8.719 23.203 1 38 167 GLU B C 1
ATOM 2620 O O . GLU B 1 167 ? -35.156 7.941 22.516 1 38 167 GLU B O 1
ATOM 2625 N N . GLN B 1 168 ? -33.719 7.898 23.703 1 36.41 168 GLN B N 1
ATOM 2626 C CA . GLN B 1 168 ? -34.375 6.961 24.641 1 36.41 168 GLN B CA 1
ATOM 2627 C C . GLN B 1 168 ? -35.375 7.668 25.516 1 36.41 168 GLN B C 1
ATOM 2629 O O . GLN B 1 168 ? -35.031 8.555 26.297 1 36.41 168 GLN B O 1
ATOM 2634 N N . ARG B 1 169 ? -36.625 7.898 25.078 1 36.5 169 ARG B N 1
ATOM 2635 C CA . ARG B 1 169 ? -37.812 8.008 25.922 1 36.5 169 ARG B CA 1
ATOM 2636 C C . ARG B 1 169 ? -37.75 6.992 27.062 1 36.5 169 ARG B C 1
ATOM 2638 O O . ARG B 1 169 ? -37.562 5.801 26.828 1 36.5 169 ARG B O 1
ATOM 2645 N N . VAL B 1 170 ? -37.469 7.383 28.328 1 36.38 170 VAL B N 1
ATOM 2646 C CA . VAL B 1 170 ? -37.75 6.742 29.609 1 36.38 170 VAL B CA 1
ATOM 2647 C C . VAL B 1 170 ? -39.125 6.043 29.531 1 36.38 170 VAL B C 1
ATOM 2649 O O . VAL B 1 170 ? -40.156 6.695 29.422 1 36.38 170 VAL B O 1
ATOM 2652 N N . ASP B 1 171 ? -39.375 5.102 28.766 1 36.41 171 ASP B N 1
ATOM 2653 C CA . ASP B 1 171 ? -40.594 4.332 29.078 1 36.41 171 ASP B CA 1
ATOM 2654 C C . ASP B 1 171 ? -40.656 4.008 30.578 1 36.41 171 ASP B C 1
ATOM 2656 O O . ASP B 1 171 ? -39.719 3.42 31.125 1 36.41 171 ASP B O 1
ATOM 2660 N N . GLU B 1 172 ? -41.5 4.738 31.406 1 35.94 172 GLU B N 1
ATOM 2661 C CA . GLU B 1 172 ? -42.094 4.652 32.75 1 35.94 172 GLU B CA 1
ATOM 2662 C C . GLU B 1 172 ? -42.5 3.221 33.062 1 35.94 172 GLU B C 1
ATOM 2664 O O . GLU B 1 172 ? -43.062 2.957 34.125 1 35.94 172 GLU B O 1
ATOM 2669 N N . ARG B 1 173 ? -42.5 2.295 32.156 1 34.19 173 ARG B N 1
ATOM 2670 C CA . ARG B 1 173 ? -43.188 1.095 32.594 1 34.19 173 ARG B CA 1
ATOM 2671 C C . ARG B 1 173 ? -42.406 0.378 33.688 1 34.19 173 ARG B C 1
ATOM 2673 O O . ARG B 1 173 ? -42.875 -0.624 34.25 1 34.19 173 ARG B O 1
ATOM 2680 N N . PHE B 1 174 ? -41 0.501 33.812 1 30.94 174 PHE B N 1
ATOM 2681 C CA . PHE B 1 174 ? -40.625 -0.137 35.062 1 30.94 174 PHE B CA 1
ATOM 2682 C C . PHE B 1 174 ? -40.781 0.841 36.219 1 30.94 174 PHE B C 1
ATOM 2684 O O . PHE B 1 174 ? -40.156 0.643 37.281 1 30.94 174 PHE B O 1
ATOM 2691 N N . GLY B 1 175 ? -41.719 1.802 36.062 1 23.25 175 GLY B N 1
ATOM 2692 C CA . GLY B 1 175 ? -42.281 2.02 37.375 1 23.25 175 GLY B CA 1
ATOM 2693 C C . GLY B 1 175 ? -43.188 0.872 37.812 1 23.25 175 GLY B C 1
ATOM 2694 O O . GLY B 1 175 ? -43.688 0.11 37 1 23.25 175 GLY B O 1
#

Solvent-accessible surface area (backbone atoms only — not comparable to full-atom values): 16854 Å² total; per-residue (Å²): 130,86,42,44,76,54,60,44,58,73,61,35,55,68,84,50,92,85,34,54,52,31,49,27,50,47,24,36,50,55,27,63,68,48,74,59,88,46,70,68,34,52,52,48,31,53,52,23,50,49,51,25,51,54,31,26,61,60,33,47,32,47,69,51,72,73,42,44,67,37,42,20,51,39,39,91,41,38,31,48,25,34,44,38,48,79,24,37,39,30,12,31,23,37,41,33,28,36,23,36,39,25,65,42,71,84,37,74,54,36,26,37,36,31,8,26,25,38,35,26,42,45,15,34,38,24,2,42,27,44,34,24,40,49,14,34,37,33,57,52,10,33,35,55,57,67,40,55,62,62,34,37,33,37,21,78,71,39,41,72,62,70,74,77,68,78,73,76,73,80,73,54,76,86,102,130,86,42,43,74,53,59,44,56,74,61,34,52,70,83,52,92,88,36,55,51,30,48,27,50,46,24,36,50,54,28,64,65,48,73,58,88,45,69,68,35,50,52,48,30,52,52,24,50,51,51,25,51,54,29,25,49,74,32,42,29,47,69,51,73,74,43,45,68,36,41,20,50,38,39,91,42,38,40,43,26,35,44,39,49,78,24,37,37,28,11,32,23,37,39,34,29,34,25,34,38,25,66,43,70,83,38,76,53,38,26,37,38,32,10,26,25,38,35,26,41,44,14,35,37,24,2,41,26,46,36,25,41,49,14,34,37,32,61,48,10,29,36,56,60,66,40,55,61,62,34,39,32,39,43,58,70,38,42,72,60,70,79,71,74,71,76,71,71,79,72,65,71,89,100

Sequence (350 aa):
MISATTFDWNRETVRRFWDPSRKLLYHLRRYQAQTTGTLRCKLLRKWHAFFHQVWSVICGADIPLNSQIGGGLIMPHPNGIVIHPDAVIGANCLFFQQVTIGTGGKQKGCPRIGGHVDIGAGAKVLGGVVIGDHAKIGANAVVLCDVPNHATAVGIPARILKCEVEEQRVDERFGMISATTFDWNRETVRRFWDPSRKLLYHLRRYQAQTTGTLRCKLLRKWHAFFHQVWSVICGADIPLNSQIGGGLIMPHPNGIVIHPDAVIGANCLFFQQVTIGTGGKQKGCPRIGGHVDIGAGAKVLGGVVIGDHAKIGANAVVLCDVPNHATAVGIPARILKCEVEEQRVDERFG

Foldseek 3Di:
DDDQADADQVLLDDDDPPDLVSLLVVLLVQLVVLPDPDPVSVVSNVVSVVVNVVSCVVLCEADDSQAAEAHQEDEPRSRQEYEDRQEHYTHNEYEYHNEYWEEDADAADTEYETGHEYEAALEYEYHDEYEEDCEYEYHNEYERYHHYHVWYWYDVPTDTDPPPPPPPPPPVPVD/DDDQADADQVLLDDDDPPDLVSLLVVLLVQLVVLPDPDPVSVVSNVVSVVVNVVSCVVLCEADDSQAAEAHQEDEPRSHQEYADRQEHYTHNEYEYHNEYWEEDADAADTEYETGHEYEAALEYEYHHEYEEDCEYEYHNEYERYHHYHNWYWYDVPTDTDDPPPPPPPPPPVVD

Radius of gyration: 23.27 Å; Cα contacts (8 Å, |Δi|>4): 927; chains: 2; bounding box: 74×55×67 Å

pLDDT: mean 92.68, std 16.35, range [23.25, 98.94]